Protein AF-A0A7Y0ZSM5-F1 (afdb_monomer_lite)

Sequence (310 aa):
MTSVTLTSGSSQQPVYPLLPTALATDDMAPVEDPPTEQEVDSNDNRQALKTALAHRRNLQTLARQLKQAAQSLAPQASAEAVLRALQETLMDVDPDSALQHQSPQKISLERFITHHGTYIPATREDLFDMADALINHSLSHPLGNLGGGLSWALPLSVEHQRVVRDVVADNTEKLPGLPLFDPRRGALGYLLEGNPLSGTELQDPAKALEKLLDTPKAQELGQAIQAKVGGIATDTSANDYVLSAIHLGLDPESIEQPGRNTVAGFNLAADSHWGMSPASVISALAKHLSDSGKTSLASADLGARLLQCH

Structure (mmCIF, N/CA/C/O backbone):
data_AF-A0A7Y0ZSM5-F1
#
_entry.id   AF-A0A7Y0ZSM5-F1
#
loop_
_atom_site.group_PDB
_atom_site.id
_atom_site.type_symbol
_atom_site.label_atom_id
_atom_site.label_alt_id
_atom_site.label_comp_id
_atom_site.label_asym_id
_atom_site.label_entity_id
_atom_site.label_seq_id
_atom_site.pdbx_PDB_ins_code
_atom_site.Cartn_x
_atom_site.Cartn_y
_atom_site.Cartn_z
_atom_site.occupancy
_atom_site.B_iso_or_equiv
_atom_site.auth_seq_id
_atom_site.auth_comp_id
_atom_site.auth_asym_id
_atom_site.auth_atom_id
_atom_site.pdbx_PDB_model_num
ATOM 1 N N . MET A 1 1 ? -63.104 -39.561 -49.509 1.00 39.59 1 MET A N 1
ATOM 2 C CA . MET A 1 1 ? -61.637 -39.529 -49.672 1.00 39.59 1 MET A CA 1
ATOM 3 C C . MET A 1 1 ? -61.141 -38.252 -49.003 1.00 39.59 1 MET A C 1
ATOM 5 O O . MET A 1 1 ? -61.185 -37.203 -49.618 1.00 39.59 1 MET A O 1
ATOM 9 N N . THR A 1 2 ? -61.182 -38.208 -47.672 1.00 37.88 2 THR A N 1
ATOM 10 C CA . THR A 1 2 ? -60.032 -38.393 -46.758 1.00 37.88 2 THR A CA 1
ATOM 11 C C . THR A 1 2 ? -58.957 -37.318 -46.941 1.00 37.88 2 THR A C 1
ATOM 13 O O . THR A 1 2 ? -57.946 -37.546 -47.592 1.00 37.88 2 THR A O 1
ATOM 16 N N . SER A 1 3 ? -59.188 -36.160 -46.320 1.00 32.03 3 SER A N 1
ATOM 17 C CA . SER A 1 3 ? -58.140 -35.203 -45.961 1.00 32.03 3 SER A CA 1
ATOM 18 C C . SER A 1 3 ? -57.982 -35.278 -44.448 1.00 32.03 3 SER A C 1
ATOM 20 O O . SER A 1 3 ? -58.894 -34.894 -43.719 1.00 32.03 3 SER A O 1
ATOM 22 N N . VAL A 1 4 ? -56.865 -35.838 -43.985 1.00 34.22 4 VAL A N 1
ATOM 23 C CA . VAL A 1 4 ? -56.478 -35.834 -42.572 1.00 34.22 4 VAL A CA 1
ATOM 24 C C . VAL A 1 4 ? -55.155 -35.096 -42.465 1.00 34.22 4 VAL A C 1
ATOM 26 O O . VAL A 1 4 ? -54.131 -35.505 -43.006 1.00 34.22 4 VAL A O 1
ATOM 29 N N . THR A 1 5 ? -55.265 -33.959 -41.799 1.00 32.72 5 THR A N 1
ATOM 30 C CA . THR A 1 5 ? -54.241 -33.003 -41.412 1.00 32.72 5 THR A CA 1
ATOM 31 C C . THR A 1 5 ? -53.249 -33.662 -40.456 1.00 32.72 5 THR A C 1
ATOM 33 O O . THR A 1 5 ? -53.651 -34.260 -39.458 1.00 32.72 5 THR A O 1
ATOM 36 N N . LEU A 1 6 ? -51.954 -33.554 -40.762 1.00 32.72 6 LEU A N 1
ATOM 37 C CA . LEU A 1 6 ? -50.884 -34.007 -39.880 1.00 32.72 6 LEU A CA 1
ATOM 38 C C . LEU A 1 6 ? -50.752 -33.065 -38.680 1.00 32.72 6 LEU A C 1
ATOM 40 O O . LEU A 1 6 ? -50.728 -31.843 -38.799 1.00 32.72 6 LEU A O 1
ATOM 44 N N . THR A 1 7 ? -50.708 -33.711 -37.528 1.00 32.25 7 THR A N 1
ATOM 45 C CA . THR A 1 7 ? -50.660 -33.208 -36.163 1.00 32.25 7 THR A CA 1
ATOM 46 C C . THR A 1 7 ? -49.365 -32.469 -35.837 1.00 32.25 7 THR A C 1
ATOM 48 O O . THR A 1 7 ? -48.273 -33.007 -36.017 1.00 32.25 7 THR A O 1
ATOM 51 N N . SER A 1 8 ? -49.515 -31.272 -35.271 1.00 28.31 8 SER A N 1
ATOM 52 C CA . SER A 1 8 ? -48.478 -30.510 -34.576 1.00 28.31 8 SER A CA 1
ATOM 53 C C . SER A 1 8 ? -48.035 -31.220 -33.292 1.00 28.31 8 SER A C 1
ATOM 55 O O . SER A 1 8 ? -48.868 -31.578 -32.460 1.00 28.31 8 SER A O 1
ATOM 57 N N . GLY A 1 9 ? -46.722 -31.392 -33.128 1.00 30.08 9 GLY A N 1
ATOM 58 C CA . GLY A 1 9 ? -46.065 -31.852 -31.905 1.00 30.08 9 GLY A CA 1
ATOM 59 C C . GLY A 1 9 ? -45.274 -30.716 -31.257 1.00 30.08 9 GLY A C 1
ATOM 60 O O . GLY A 1 9 ? -44.550 -29.990 -31.932 1.00 30.08 9 GLY A O 1
ATOM 61 N N . SER A 1 10 ? -45.479 -30.559 -29.955 1.00 27.58 10 SER A N 1
ATOM 62 C CA . SER A 1 10 ? -45.104 -29.437 -29.099 1.00 27.58 10 SER A CA 1
ATOM 63 C C . SER A 1 10 ? -43.605 -29.153 -28.968 1.00 27.58 10 SER A C 1
ATOM 65 O O . SER A 1 10 ? -42.780 -30.053 -28.845 1.00 27.58 10 SER A O 1
ATOM 67 N N . SER A 1 11 ? -43.272 -27.873 -28.813 1.00 30.89 11 SER A N 1
ATOM 68 C CA . SER A 1 11 ? -42.141 -27.430 -27.993 1.00 30.89 11 SER A CA 1
ATOM 69 C C . SER A 1 11 ? -42.611 -26.236 -27.169 1.00 30.89 11 SER A C 1
ATOM 71 O O . SER A 1 11 ? -42.839 -25.147 -27.689 1.00 30.89 11 SER A O 1
ATOM 73 N N . GLN A 1 12 ? -42.859 -26.501 -25.886 1.00 31.41 12 GLN A N 1
ATOM 74 C CA . GLN A 1 12 ? -43.236 -25.522 -24.873 1.00 31.41 12 GLN A CA 1
ATOM 75 C C . GLN A 1 12 ? -42.111 -24.502 -24.685 1.00 31.41 12 GLN A C 1
ATOM 77 O O . GLN A 1 12 ? -41.011 -24.852 -24.264 1.00 31.41 12 GLN A O 1
ATOM 82 N N . GLN A 1 13 ? -42.415 -23.236 -24.964 1.00 33.22 13 GLN A N 1
ATOM 83 C CA . GLN A 1 13 ? -41.673 -22.098 -24.433 1.00 33.22 13 GLN A CA 1
ATOM 84 C C . GLN A 1 13 ? -42.185 -21.791 -23.015 1.00 33.22 13 GLN A C 1
ATOM 86 O O . GLN A 1 13 ? -43.396 -21.877 -22.784 1.00 33.22 13 GLN A O 1
ATOM 91 N N . PRO A 1 14 ? -41.311 -21.443 -22.054 1.00 32.28 14 PRO A N 1
ATOM 92 C CA . PRO A 1 14 ? -41.753 -21.031 -20.731 1.00 32.28 14 PRO A CA 1
ATOM 93 C C . PRO A 1 14 ? -42.477 -19.680 -20.805 1.00 32.28 14 PRO A C 1
ATOM 95 O O . PRO A 1 14 ? -41.957 -18.687 -21.310 1.00 32.28 14 PRO A O 1
ATOM 98 N N . VAL A 1 15 ? -43.708 -19.688 -20.298 1.00 31.33 15 VAL A N 1
ATOM 99 C CA . VAL A 1 15 ? -44.599 -18.539 -20.144 1.00 31.33 15 VAL A CA 1
ATOM 100 C C . VAL A 1 15 ? -44.108 -17.705 -18.963 1.00 31.33 15 VAL A C 1
ATOM 102 O O . VAL A 1 15 ? -44.173 -18.159 -17.822 1.00 31.33 15 VAL A O 1
ATOM 105 N N . TYR A 1 16 ? -43.645 -16.485 -19.224 1.00 31.98 16 TYR A N 1
ATOM 106 C CA . TYR A 1 16 ? -43.496 -15.475 -18.179 1.00 31.98 16 TYR A CA 1
ATOM 107 C C . TYR A 1 16 ? -44.846 -14.766 -17.988 1.00 31.98 16 TYR A C 1
ATOM 109 O O . TYR A 1 16 ? -45.423 -14.300 -18.976 1.00 31.98 16 TYR A O 1
ATOM 117 N N . PRO A 1 17 ? -45.394 -14.703 -16.762 1.00 32.97 17 PRO A N 1
ATOM 118 C CA . PRO A 1 17 ? -46.659 -14.030 -16.517 1.00 32.97 17 PRO A CA 1
ATOM 119 C C . PRO A 1 17 ? -46.524 -12.518 -16.729 1.00 32.97 17 PRO A C 1
ATOM 121 O O . PRO A 1 17 ? -45.616 -11.869 -16.212 1.00 32.97 17 PRO A O 1
ATOM 124 N N . LEU A 1 18 ? -47.469 -11.978 -17.498 1.00 29.28 18 LEU A N 1
ATOM 125 C CA . LEU A 1 18 ? -47.703 -10.552 -17.691 1.00 29.28 18 LEU A CA 1
ATOM 126 C C . LEU A 1 18 ? -48.103 -9.922 -16.351 1.00 29.28 18 LEU A C 1
ATOM 128 O O . LEU A 1 18 ? -49.104 -10.325 -15.756 1.00 29.28 18 LEU A O 1
ATOM 132 N N . LEU A 1 19 ? -47.343 -8.929 -15.888 1.00 30.05 19 LEU A N 1
ATOM 133 C CA . LEU A 1 19 ? -47.762 -8.080 -14.775 1.00 30.05 19 LEU A CA 1
ATOM 134 C C . LEU A 1 19 ? -48.780 -7.031 -15.273 1.00 30.05 19 LEU A C 1
ATOM 136 O O . LEU A 1 19 ? -48.582 -6.454 -16.346 1.00 30.05 19 LEU A O 1
ATOM 140 N N . PRO A 1 20 ? -49.877 -6.798 -14.530 1.00 29.55 20 PRO A N 1
ATOM 141 C CA . PRO A 1 20 ? -50.958 -5.903 -14.928 1.00 29.55 20 PRO A CA 1
ATOM 142 C C . PRO A 1 20 ? -50.599 -4.417 -14.789 1.00 29.55 20 PRO A C 1
ATOM 144 O O . PRO A 1 20 ? -49.861 -3.998 -13.900 1.00 29.55 20 PRO A O 1
ATOM 147 N N . THR A 1 21 ? -51.185 -3.615 -15.678 1.00 29.80 21 THR A N 1
ATOM 148 C CA . THR A 1 21 ? -51.129 -2.152 -15.693 1.00 29.80 21 THR A CA 1
ATOM 149 C C . THR A 1 21 ? -51.846 -1.536 -14.483 1.00 29.80 21 THR A C 1
ATOM 151 O O . THR A 1 21 ? -53.013 -1.827 -14.242 1.00 29.80 21 THR A O 1
ATOM 154 N N . ALA A 1 22 ? -51.104 -0.675 -13.779 1.00 32.50 22 ALA A N 1
ATOM 155 C CA . ALA A 1 22 ? -51.460 0.450 -12.903 1.00 32.50 22 ALA A CA 1
ATOM 156 C C . ALA A 1 22 ? -52.833 0.492 -12.198 1.00 32.50 22 ALA A C 1
ATOM 158 O O . ALA A 1 22 ? -53.877 0.667 -12.823 1.00 32.50 22 ALA A O 1
ATOM 159 N N . LEU A 1 23 ? -52.780 0.595 -10.866 1.00 26.17 23 LEU A N 1
ATOM 160 C CA . LEU A 1 23 ? -53.697 1.426 -10.088 1.00 26.17 23 LEU A CA 1
ATOM 161 C C . LEU A 1 23 ? -52.862 2.400 -9.258 1.00 26.17 23 LEU A C 1
ATOM 163 O O . LEU A 1 23 ? -52.040 1.996 -8.441 1.00 26.17 23 LEU A O 1
ATOM 167 N N . ALA A 1 24 ? -53.063 3.685 -9.533 1.00 34.22 24 ALA A N 1
ATOM 168 C CA . ALA A 1 24 ? -52.593 4.778 -8.709 1.00 34.22 24 ALA A CA 1
ATOM 169 C C . ALA A 1 24 ? -53.346 4.766 -7.375 1.00 34.22 24 ALA A C 1
ATOM 171 O O . ALA A 1 24 ? -54.576 4.807 -7.370 1.00 34.22 24 ALA A O 1
ATOM 172 N N . THR A 1 25 ? -52.610 4.780 -6.271 1.00 30.77 25 THR A N 1
ATOM 173 C CA . THR A 1 25 ? -53.057 5.384 -5.017 1.00 30.77 25 THR A CA 1
ATOM 174 C C . THR A 1 25 ? -51.869 6.079 -4.380 1.00 30.77 25 THR A C 1
ATOM 176 O O . THR A 1 25 ? -50.798 5.497 -4.225 1.00 30.77 25 THR A O 1
ATOM 179 N N . ASP A 1 26 ? -52.123 7.347 -4.111 1.00 36.53 26 ASP A N 1
ATOM 180 C CA . ASP A 1 26 ? -51.321 8.342 -3.424 1.00 36.53 26 ASP A CA 1
ATOM 181 C C . ASP A 1 26 ? -50.968 7.896 -1.992 1.00 36.53 26 ASP A C 1
ATOM 183 O O . ASP A 1 26 ? -51.682 7.079 -1.407 1.00 36.53 26 ASP A O 1
ATOM 187 N N . ASP A 1 27 ? -49.930 8.525 -1.440 1.00 36.09 27 ASP A N 1
ATOM 188 C CA . ASP A 1 27 ? -49.525 8.530 -0.023 1.00 36.09 27 ASP A CA 1
ATOM 189 C C . ASP A 1 27 ? -48.508 7.460 0.445 1.00 36.09 27 ASP A C 1
ATOM 191 O O . ASP A 1 27 ? -48.820 6.498 1.145 1.00 36.09 27 ASP A O 1
ATOM 195 N N . MET A 1 28 ? -47.231 7.680 0.108 1.00 30.58 28 MET A N 1
ATOM 196 C CA . MET A 1 28 ? -46.082 7.251 0.917 1.00 30.58 28 MET A CA 1
ATOM 197 C C . MET A 1 28 ? -44.987 8.319 0.806 1.00 30.58 28 MET A C 1
ATOM 199 O O . MET A 1 28 ? -44.483 8.600 -0.281 1.00 30.58 28 MET A O 1
ATOM 203 N N . ALA A 1 29 ? -44.660 8.937 1.942 1.00 34.12 29 ALA A N 1
ATOM 204 C CA . ALA A 1 29 ? -43.595 9.924 2.087 1.00 34.12 29 ALA A CA 1
ATOM 205 C C . ALA A 1 29 ? -42.251 9.402 1.533 1.00 34.12 29 ALA A C 1
ATOM 207 O O . ALA A 1 29 ? -42.008 8.192 1.595 1.00 34.12 29 ALA A O 1
ATOM 208 N N . PRO A 1 30 ? -41.362 10.277 1.020 1.00 30.45 30 PRO A N 1
ATOM 209 C CA . PRO A 1 30 ? -40.060 9.846 0.537 1.00 30.45 30 PRO A CA 1
ATOM 210 C C . PRO A 1 30 ? -39.283 9.233 1.700 1.00 30.45 30 PRO A C 1
ATOM 212 O O . PRO A 1 30 ? -39.062 9.883 2.721 1.00 30.45 30 PRO A O 1
ATOM 215 N N . VAL A 1 31 ? -38.887 7.973 1.549 1.00 34.91 31 VAL A N 1
ATOM 216 C CA . VAL A 1 31 ? -37.803 7.404 2.345 1.00 34.91 31 VAL A CA 1
ATOM 217 C C . VAL A 1 31 ? -36.554 8.153 1.894 1.00 34.91 31 VAL A C 1
ATOM 219 O O . VAL A 1 31 ? -36.123 7.983 0.757 1.00 34.91 31 VAL A O 1
ATOM 222 N N . GLU A 1 32 ? -36.049 9.057 2.732 1.00 31.89 32 GLU A N 1
ATOM 223 C CA . GLU A 1 32 ? -34.748 9.681 2.503 1.00 31.89 32 GLU A CA 1
ATOM 224 C C . GLU A 1 32 ? -33.694 8.572 2.497 1.00 31.89 32 GLU A C 1
ATOM 226 O O . GLU A 1 32 ? -33.560 7.819 3.468 1.00 31.89 32 GLU A O 1
ATOM 231 N N . ASP A 1 33 ? -32.982 8.449 1.377 1.00 31.97 33 ASP A N 1
ATOM 232 C CA . ASP A 1 33 ? -31.764 7.656 1.311 1.00 31.97 33 ASP A CA 1
ATOM 233 C C . ASP A 1 33 ? -30.812 8.114 2.432 1.00 31.97 33 ASP A C 1
ATOM 235 O O . ASP A 1 33 ? -30.736 9.315 2.724 1.00 31.97 33 ASP A O 1
ATOM 239 N N . PRO A 1 34 ? -30.082 7.190 3.086 1.00 33.75 34 PRO A N 1
ATOM 240 C CA . PRO A 1 34 ? -29.055 7.578 4.043 1.00 33.75 34 PRO A CA 1
ATOM 241 C C . PRO A 1 34 ? -28.076 8.538 3.354 1.00 33.75 34 PRO A C 1
ATOM 243 O O . PRO A 1 34 ? -27.830 8.382 2.154 1.00 33.75 34 PRO A O 1
ATOM 246 N N . PRO A 1 35 ? -27.528 9.533 4.077 1.00 32.47 35 PRO A N 1
ATOM 247 C CA . PRO A 1 35 ? -26.698 10.558 3.472 1.00 32.47 35 PRO A CA 1
ATOM 248 C C . PRO A 1 35 ? -25.533 9.876 2.766 1.00 32.47 35 PRO A C 1
ATOM 250 O O . PRO A 1 35 ? -24.658 9.285 3.397 1.00 32.47 35 PRO A O 1
ATOM 253 N N . THR A 1 36 ? -25.562 9.935 1.438 1.00 34.75 36 THR A N 1
ATOM 254 C CA . THR A 1 36 ? -24.415 9.630 0.603 1.00 34.75 36 THR A CA 1
ATOM 255 C C . THR A 1 36 ? -23.314 10.549 1.105 1.00 34.75 36 THR A C 1
ATOM 257 O O . THR A 1 36 ? -23.494 11.772 1.107 1.00 34.75 36 THR A O 1
ATOM 260 N N . GLU A 1 37 ? -22.220 9.976 1.611 1.00 40.59 37 GLU A N 1
ATOM 261 C CA . GLU A 1 37 ? -20.984 10.729 1.787 1.00 40.59 37 GLU A CA 1
ATOM 262 C C . GLU A 1 37 ? -20.775 11.466 0.471 1.00 40.59 37 GLU A C 1
ATOM 264 O O . GLU A 1 37 ? -20.697 10.841 -0.586 1.00 40.59 37 GLU A O 1
ATOM 269 N N . GLN A 1 38 ? -20.856 12.796 0.518 1.00 33.34 38 GLN A N 1
ATOM 270 C CA . GLN A 1 38 ? -20.672 13.615 -0.664 1.00 33.34 38 GLN A CA 1
ATOM 271 C C . GLN A 1 38 ? -19.325 13.209 -1.245 1.00 33.34 38 GLN A C 1
ATOM 273 O O . GLN A 1 38 ? -18.305 13.416 -0.586 1.00 33.34 38 GLN A O 1
ATOM 278 N N . GLU A 1 39 ? -19.352 12.605 -2.437 1.00 39.47 39 GLU A N 1
ATOM 279 C CA . GLU A 1 39 ? -18.189 12.434 -3.294 1.00 39.47 39 GLU A CA 1
ATOM 280 C C . GLU A 1 39 ? -17.534 13.809 -3.367 1.00 39.47 39 GLU A C 1
ATOM 282 O O . GLU A 1 39 ? -18.014 14.735 -4.028 1.00 39.47 39 GLU A O 1
ATOM 287 N N . VAL A 1 40 ? -16.483 13.992 -2.573 1.00 36.75 40 VAL A N 1
ATOM 288 C CA . VAL A 1 40 ? -15.609 15.132 -2.739 1.00 36.75 40 VAL A CA 1
ATOM 289 C C . VAL A 1 40 ? -14.991 14.867 -4.096 1.00 36.75 40 VAL A C 1
ATOM 291 O O . VAL A 1 40 ? -14.206 13.935 -4.221 1.00 36.75 40 VAL A O 1
ATOM 294 N N . ASP A 1 41 ? -15.417 15.641 -5.093 1.00 39.12 41 ASP A N 1
ATOM 295 C CA . ASP A 1 41 ? -14.941 15.664 -6.478 1.00 39.12 41 ASP A CA 1
ATOM 296 C C . ASP A 1 41 ? -13.449 16.031 -6.511 1.00 39.12 41 ASP A C 1
ATOM 298 O O . ASP A 1 41 ? -13.005 17.121 -6.875 1.00 39.12 41 ASP A O 1
ATOM 302 N N . SER A 1 42 ? -12.658 15.115 -5.985 1.00 46.25 42 SER A N 1
ATOM 303 C CA . SER A 1 42 ? -11.240 15.199 -5.780 1.00 46.25 42 SER A CA 1
ATOM 304 C C . SER A 1 42 ? -10.670 14.114 -6.668 1.00 46.25 42 SER A C 1
ATOM 306 O O . SER A 1 42 ? -10.263 13.055 -6.202 1.00 46.25 42 SER A O 1
ATOM 308 N N . ASN A 1 43 ? -10.531 14.435 -7.956 1.00 62.34 43 ASN A N 1
ATOM 309 C CA . ASN A 1 43 ? -9.658 13.713 -8.893 1.00 62.34 43 ASN A CA 1
ATOM 310 C C . ASN A 1 43 ? -8.178 13.633 -8.416 1.00 62.34 43 ASN A C 1
ATOM 312 O O . ASN A 1 43 ? -7.297 13.264 -9.195 1.00 62.34 43 ASN A O 1
ATOM 316 N N . ASP A 1 44 ? -7.876 14.027 -7.171 1.00 85.81 44 ASP A N 1
ATOM 317 C CA . ASP A 1 44 ? -6.612 13.825 -6.476 1.00 85.81 44 ASP A CA 1
ATOM 318 C C . ASP A 1 44 ? -6.687 12.564 -5.595 1.00 85.81 44 ASP A C 1
ATOM 320 O O . ASP A 1 44 ? -7.032 12.605 -4.409 1.00 85.81 44 ASP A O 1
ATOM 324 N N . ASN A 1 45 ? -6.303 11.424 -6.174 1.00 90.81 45 ASN A N 1
ATOM 325 C CA . ASN A 1 45 ? -6.234 10.131 -5.488 1.00 90.81 45 ASN A CA 1
ATOM 326 C C . ASN A 1 45 ? -5.261 10.145 -4.295 1.00 90.81 45 ASN A C 1
ATOM 328 O O . ASN A 1 45 ? -5.318 9.260 -3.437 1.00 90.81 45 ASN A O 1
ATOM 332 N N . ARG A 1 46 ? -4.367 11.139 -4.199 1.00 92.81 46 ARG A N 1
ATOM 333 C CA . ARG A 1 46 ? -3.492 11.311 -3.032 1.00 92.81 46 ARG A CA 1
ATOM 334 C C . ARG A 1 46 ? -4.280 11.778 -1.821 1.00 92.81 46 ARG A C 1
ATOM 336 O O . ARG A 1 46 ? -4.062 11.272 -0.723 1.00 92.81 46 ARG A O 1
ATOM 343 N N . GLN A 1 47 ? -5.203 12.721 -2.015 1.00 91.81 47 GLN A N 1
ATOM 344 C CA . GLN A 1 47 ? -6.061 13.195 -0.935 1.00 91.81 47 GLN A CA 1
ATOM 345 C C . GLN A 1 47 ? -7.006 12.083 -0.479 1.00 91.81 47 GLN A C 1
ATOM 347 O O . GLN A 1 47 ? -7.129 11.852 0.723 1.00 91.81 47 GLN A O 1
ATOM 352 N N . ALA A 1 48 ? -7.582 11.333 -1.422 1.00 92.06 48 ALA A N 1
ATOM 353 C CA . ALA A 1 48 ? -8.390 10.159 -1.104 1.00 92.06 48 ALA A CA 1
ATOM 354 C C . ALA A 1 48 ? -7.600 9.122 -0.283 1.00 92.06 48 ALA A C 1
ATOM 356 O O . ALA A 1 48 ? -8.072 8.658 0.757 1.00 92.06 48 ALA A O 1
ATOM 357 N N . LEU A 1 49 ? -6.356 8.817 -0.680 1.00 94.44 49 LEU A N 1
ATOM 358 C CA . LEU A 1 49 ? -5.482 7.911 0.070 1.00 94.44 49 LEU A CA 1
ATOM 359 C C . LEU A 1 49 ? -5.193 8.426 1.488 1.00 94.44 49 LEU A C 1
ATOM 361 O O . LEU A 1 49 ? -5.285 7.656 2.445 1.00 94.44 49 LEU A O 1
ATOM 365 N N . LYS A 1 50 ? -4.881 9.719 1.648 1.00 93.94 50 LYS A N 1
ATOM 366 C CA . LYS A 1 50 ? -4.668 10.338 2.968 1.00 93.94 50 LYS A CA 1
ATOM 367 C C . LYS A 1 50 ? -5.888 10.198 3.860 1.00 93.94 50 LYS A C 1
ATOM 369 O O . LYS A 1 50 ? -5.765 9.726 4.987 1.00 93.94 50 LYS A O 1
ATOM 374 N N . THR A 1 51 ? -7.061 10.536 3.339 1.00 92.81 51 THR A N 1
ATOM 375 C CA . THR A 1 51 ? -8.314 10.442 4.086 1.00 92.81 51 THR A CA 1
ATOM 376 C C . THR A 1 51 ? -8.646 8.994 4.456 1.00 92.81 51 THR A C 1
ATOM 378 O O . THR A 1 51 ? -9.035 8.739 5.597 1.00 92.81 51 THR A O 1
ATOM 381 N N . ALA A 1 52 ? -8.398 8.020 3.577 1.00 93.38 52 ALA A N 1
ATOM 382 C CA . ALA A 1 52 ? -8.590 6.603 3.889 1.00 93.38 52 ALA A CA 1
ATOM 383 C C . ALA A 1 52 ? -7.606 6.087 4.962 1.00 93.38 52 ALA A C 1
ATOM 385 O O . ALA A 1 52 ? -7.991 5.347 5.873 1.00 93.38 52 ALA A O 1
ATOM 386 N N . LEU A 1 53 ? -6.334 6.503 4.908 1.00 94.75 53 LEU A N 1
ATOM 387 C CA . LEU A 1 53 ? -5.334 6.177 5.934 1.00 94.75 53 LEU A CA 1
ATOM 388 C C . LEU A 1 53 ? -5.683 6.812 7.286 1.00 94.75 53 LEU A C 1
ATOM 390 O O . LEU A 1 53 ? -5.572 6.149 8.321 1.00 94.75 53 LEU A O 1
ATOM 394 N N . ALA A 1 54 ? -6.135 8.065 7.275 1.00 93.88 54 ALA A N 1
ATOM 395 C CA . ALA A 1 54 ? -6.608 8.783 8.452 1.00 93.88 54 ALA A CA 1
ATOM 396 C C . ALA A 1 54 ? -7.822 8.089 9.076 1.00 93.88 54 ALA A C 1
ATOM 398 O O . ALA A 1 54 ? -7.841 7.834 10.281 1.00 93.88 54 ALA A O 1
ATOM 399 N N . HIS A 1 55 ? -8.801 7.696 8.255 1.00 92.81 55 HIS A N 1
ATOM 400 C CA . HIS A 1 55 ? -9.957 6.927 8.704 1.00 92.81 55 HIS A CA 1
ATOM 401 C C . HIS A 1 55 ? -9.518 5.634 9.402 1.00 92.81 55 HIS A C 1
ATOM 403 O O . HIS A 1 55 ? -9.882 5.399 10.554 1.00 92.81 55 HIS A O 1
ATOM 409 N N . ARG A 1 56 ? -8.627 4.850 8.782 1.00 94.19 56 ARG A N 1
ATOM 410 C CA . ARG A 1 56 ? -8.085 3.621 9.383 1.00 94.19 56 ARG A CA 1
ATOM 411 C C . ARG A 1 56 ? -7.417 3.861 10.743 1.00 94.19 56 ARG A C 1
ATOM 413 O O . ARG A 1 56 ? -7.636 3.090 11.679 1.00 94.19 56 ARG A O 1
ATOM 420 N N . ARG A 1 57 ? -6.613 4.921 10.879 1.00 94.62 57 ARG A N 1
ATOM 421 C CA . ARG A 1 57 ? -5.953 5.294 12.148 1.00 94.62 57 ARG A CA 1
ATOM 422 C C . ARG A 1 57 ? -6.957 5.746 13.208 1.00 94.62 57 ARG A C 1
ATOM 424 O O . ARG A 1 57 ? -6.794 5.406 14.385 1.00 94.62 57 ARG A O 1
ATOM 431 N N . ASN A 1 58 ? -8.010 6.450 12.800 1.00 94.25 58 ASN A N 1
ATOM 432 C CA . ASN A 1 58 ? -9.108 6.823 13.683 1.00 94.25 58 ASN A CA 1
ATOM 433 C C . ASN A 1 58 ? -9.824 5.580 14.221 1.00 94.25 58 ASN A C 1
ATOM 435 O O . ASN A 1 58 ? -10.003 5.484 15.431 1.00 94.25 58 ASN A O 1
ATOM 439 N N . LEU A 1 59 ? -10.129 4.582 13.380 1.00 94.31 59 LEU A N 1
ATOM 440 C CA . LEU A 1 59 ? -10.740 3.323 13.833 1.00 94.31 59 LEU A CA 1
ATOM 441 C C . LEU A 1 59 ? -9.859 2.571 14.842 1.00 94.31 59 LEU A C 1
ATOM 443 O O . LEU A 1 59 ? -10.351 2.078 15.855 1.00 94.31 59 LEU A O 1
ATOM 447 N N . GLN A 1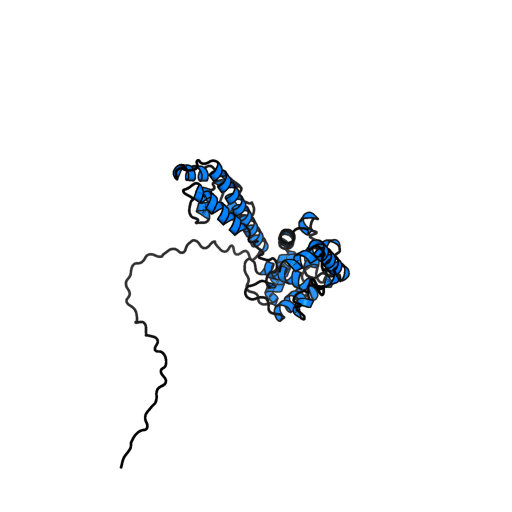 60 ? -8.545 2.523 14.610 1.00 95.31 60 GLN A N 1
ATOM 448 C CA . GLN A 1 60 ? -7.595 1.909 15.548 1.00 95.31 60 GLN A CA 1
ATOM 449 C C . GLN A 1 60 ? -7.538 2.651 16.884 1.00 95.31 60 GLN A C 1
ATOM 451 O O . GLN A 1 60 ? -7.416 2.037 17.947 1.00 95.31 60 GLN A O 1
ATOM 456 N N . THR A 1 61 ? -7.611 3.979 16.837 1.00 95.38 61 THR A N 1
ATOM 457 C CA . THR A 1 61 ? -7.637 4.819 18.034 1.00 95.38 61 THR A CA 1
ATOM 458 C C . THR A 1 61 ? -8.944 4.632 18.794 1.00 95.38 61 THR A C 1
ATOM 460 O O . THR A 1 61 ? -8.894 4.386 19.999 1.00 95.38 61 THR A O 1
ATOM 463 N N . LEU A 1 62 ? -10.085 4.642 18.100 1.00 95.88 62 LEU A N 1
ATOM 464 C CA . LEU A 1 62 ? -11.399 4.351 18.666 1.00 95.88 62 LEU A CA 1
ATOM 465 C C . LEU A 1 62 ? -11.403 2.986 19.357 1.00 95.88 62 LEU A C 1
ATOM 467 O O . LEU A 1 62 ? -11.732 2.905 20.534 1.00 95.88 62 LEU A O 1
ATOM 471 N N . ALA A 1 63 ? -10.956 1.927 18.678 1.00 96.56 63 ALA A N 1
ATOM 472 C CA . ALA A 1 63 ? -10.912 0.585 19.250 1.00 96.56 63 ALA A CA 1
ATOM 473 C C . ALA A 1 63 ? -10.072 0.516 20.535 1.00 96.56 63 ALA A C 1
ATOM 475 O O . ALA A 1 63 ? -10.472 -0.102 21.522 1.00 96.56 63 ALA A O 1
ATOM 476 N N . ARG A 1 64 ? -8.911 1.182 20.557 1.00 96.81 64 ARG A N 1
ATOM 477 C CA . ARG A 1 64 ? -8.062 1.249 21.754 1.00 96.81 64 ARG A CA 1
ATOM 478 C C . ARG A 1 64 ? -8.776 1.956 22.908 1.00 96.81 64 ARG A C 1
ATOM 480 O O . ARG A 1 64 ? -8.745 1.453 24.030 1.00 96.81 64 ARG A O 1
ATOM 487 N N . GLN A 1 65 ? -9.420 3.087 22.628 1.00 97.25 65 GLN A N 1
ATOM 488 C CA . GLN A 1 65 ? -10.148 3.859 23.636 1.00 97.25 65 GLN A CA 1
ATOM 489 C C . GLN A 1 65 ? -11.389 3.116 24.144 1.00 97.25 65 GLN A C 1
ATOM 491 O O . GLN A 1 65 ? -11.644 3.121 25.344 1.00 97.25 65 GLN A O 1
ATOM 496 N N . LEU A 1 66 ? -12.104 2.392 23.277 1.00 97.12 66 LEU A N 1
ATOM 497 C CA . LEU A 1 66 ? -13.222 1.528 23.665 1.00 97.12 66 LEU A CA 1
ATOM 498 C C . LEU A 1 66 ? -12.775 0.417 24.618 1.00 97.12 66 LEU A C 1
ATOM 500 O O . LEU A 1 66 ? -13.396 0.230 25.661 1.00 97.12 66 LEU A O 1
ATOM 504 N N . LYS A 1 67 ? -11.655 -0.264 24.329 1.00 96.94 67 LYS A N 1
ATOM 505 C CA . LYS A 1 67 ? -11.088 -1.269 25.248 1.00 96.94 67 LYS A CA 1
ATOM 506 C C . LYS A 1 67 ? -10.722 -0.662 26.597 1.00 96.94 67 LYS A C 1
ATOM 508 O O . LYS A 1 67 ? -10.985 -1.272 27.630 1.00 96.94 67 LYS A O 1
ATOM 513 N N . GLN A 1 68 ? -10.133 0.531 26.601 1.00 96.19 68 GLN A N 1
ATOM 514 C CA . GLN A 1 68 ? -9.769 1.224 27.834 1.00 96.19 68 GLN A CA 1
ATOM 515 C C . GLN A 1 68 ? -11.008 1.642 28.646 1.00 96.19 68 GLN A C 1
ATOM 517 O O . GLN A 1 68 ? -11.041 1.427 29.858 1.00 96.19 68 GLN A O 1
ATOM 522 N N . ALA A 1 69 ? -12.041 2.175 27.990 1.00 95.38 69 ALA A N 1
ATOM 523 C CA . ALA A 1 69 ? -13.317 2.508 28.621 1.00 95.38 69 ALA A CA 1
ATOM 524 C C . ALA A 1 69 ? -14.021 1.254 29.172 1.00 95.38 69 ALA A C 1
ATOM 526 O O . ALA A 1 69 ? -14.502 1.251 30.300 1.00 95.38 69 ALA A O 1
ATOM 527 N N . ALA A 1 70 ? -14.009 0.142 28.436 1.00 96.00 70 ALA A N 1
ATOM 528 C CA . ALA A 1 70 ? -14.568 -1.126 28.902 1.00 96.00 70 ALA A CA 1
ATOM 529 C C . ALA A 1 70 ? -13.840 -1.667 30.146 1.00 96.00 70 ALA A C 1
ATOM 531 O O . ALA A 1 70 ? -14.462 -2.231 31.048 1.00 96.00 70 ALA A O 1
ATOM 532 N N . GLN A 1 71 ? -12.518 -1.487 30.218 1.00 95.75 71 GLN A N 1
ATOM 533 C CA . GLN A 1 71 ? -11.700 -1.918 31.354 1.00 95.75 71 GLN A CA 1
ATOM 534 C C . GLN A 1 71 ? -11.950 -1.102 32.628 1.00 95.75 71 GLN A C 1
ATOM 536 O O . GLN A 1 71 ? -11.794 -1.650 33.720 1.00 95.75 71 GLN A O 1
ATOM 541 N N . SER A 1 72 ? -12.337 0.173 32.513 1.00 93.94 72 SER A N 1
ATOM 542 C CA . SER A 1 72 ? -12.639 1.025 33.671 1.00 93.94 72 SER A CA 1
ATOM 543 C C . SER A 1 72 ? -14.043 0.796 34.245 1.00 93.94 72 SER A C 1
ATOM 545 O O . SER A 1 72 ? -14.307 1.160 35.392 1.00 93.94 72 SER A O 1
ATOM 547 N N . LEU A 1 73 ? -14.935 0.159 33.481 1.00 95.81 73 LEU A N 1
ATOM 548 C CA . LEU A 1 73 ? -16.307 -0.142 33.885 1.00 95.81 73 LEU A CA 1
ATOM 549 C C . LEU A 1 73 ? -16.408 -1.427 34.718 1.00 95.81 73 LEU A C 1
ATOM 551 O O . LEU A 1 73 ? -15.664 -2.390 34.526 1.00 95.81 73 LEU A O 1
ATOM 555 N N . ALA A 1 74 ? -17.390 -1.491 35.619 1.00 93.88 74 ALA A N 1
ATOM 556 C CA . ALA A 1 74 ? -17.721 -2.726 36.331 1.00 93.88 74 ALA A CA 1
ATOM 557 C C . ALA A 1 74 ? -18.225 -3.818 35.355 1.00 93.88 74 ALA A C 1
ATOM 559 O O . ALA A 1 74 ? -18.809 -3.481 34.325 1.00 93.88 74 ALA A O 1
ATOM 560 N N . PRO A 1 75 ? -18.063 -5.123 35.665 1.00 90.88 75 PRO A N 1
ATOM 561 C CA . PRO A 1 75 ? -18.539 -6.211 34.800 1.00 90.88 75 PRO A CA 1
ATOM 562 C C . PRO A 1 75 ? -20.030 -6.141 34.439 1.00 90.88 75 PRO A C 1
ATOM 564 O O . PRO A 1 75 ? -20.402 -6.549 33.351 1.00 90.88 75 PRO A O 1
ATOM 567 N N . GLN A 1 76 ? -20.861 -5.604 35.338 1.00 91.69 76 GLN A N 1
ATOM 568 C CA . GLN A 1 76 ? -22.309 -5.436 35.160 1.00 91.69 76 GLN A CA 1
ATOM 569 C C . GLN A 1 76 ? -22.699 -3.947 35.154 1.00 91.69 76 GLN A C 1
ATOM 571 O O . GLN A 1 76 ? -23.641 -3.536 35.831 1.00 91.69 76 GLN A O 1
ATOM 576 N N . ALA A 1 77 ? -21.903 -3.106 34.483 1.00 94.19 77 ALA A N 1
ATOM 577 C CA . ALA A 1 77 ? -22.202 -1.682 34.342 1.00 94.19 77 ALA A CA 1
ATOM 578 C C . ALA A 1 77 ? -23.540 -1.466 33.613 1.00 94.19 77 ALA A C 1
ATOM 580 O O . ALA A 1 77 ? -23.853 -2.184 32.665 1.00 94.19 77 ALA A O 1
ATOM 581 N N . SER A 1 78 ? -24.322 -0.475 34.054 1.00 96.00 78 SER A N 1
ATOM 582 C CA . SER A 1 78 ? -25.582 -0.125 33.393 1.00 96.00 78 SER A CA 1
ATOM 583 C C . SER A 1 78 ? -25.336 0.588 32.061 1.00 96.00 78 SER A C 1
ATOM 585 O O . SER A 1 78 ? -24.264 1.162 31.844 1.00 96.00 78 SER A O 1
ATOM 587 N N . ALA A 1 79 ? -26.351 0.614 31.197 1.00 95.75 79 ALA A N 1
ATOM 588 C CA . ALA A 1 79 ? -26.278 1.311 29.915 1.00 95.75 79 ALA A CA 1
ATOM 589 C C . ALA A 1 79 ? -25.973 2.809 30.077 1.00 95.75 79 ALA A C 1
ATOM 591 O O . ALA A 1 79 ? -25.216 3.377 29.296 1.00 95.75 79 ALA A O 1
ATOM 592 N N . GLU A 1 80 ? -26.474 3.453 31.135 1.00 96.06 80 GLU A N 1
ATOM 593 C CA . GLU A 1 80 ? -26.171 4.857 31.428 1.00 96.06 80 GLU A CA 1
ATOM 594 C C . GLU A 1 80 ? -24.704 5.059 31.821 1.00 96.06 80 GLU A C 1
ATOM 596 O O . GLU A 1 80 ? -24.108 6.080 31.475 1.00 96.06 80 GLU A O 1
ATOM 601 N N . ALA A 1 81 ? -24.107 4.101 32.539 1.00 96.19 81 ALA A N 1
ATOM 602 C CA . ALA A 1 81 ? -22.691 4.152 32.889 1.00 96.19 81 ALA A CA 1
ATOM 603 C C . ALA A 1 81 ? -21.801 3.958 31.651 1.00 96.19 81 ALA A C 1
ATOM 605 O O . ALA A 1 81 ? -20.801 4.660 31.508 1.00 96.19 81 ALA A O 1
ATOM 606 N N . VAL A 1 82 ? -22.191 3.058 30.742 1.00 97.19 82 VAL A N 1
ATOM 607 C CA . VAL A 1 82 ? -21.518 2.853 29.449 1.00 97.19 82 VAL A CA 1
ATOM 608 C C . VAL A 1 82 ? -21.615 4.110 28.585 1.00 97.19 82 VAL A C 1
ATOM 610 O O . VAL A 1 82 ? -20.592 4.621 28.134 1.00 97.19 82 VAL A O 1
ATOM 613 N N . LEU A 1 83 ? -22.819 4.667 28.420 1.00 96.62 83 LEU A N 1
ATOM 614 C CA . LEU A 1 83 ? -23.035 5.889 27.647 1.00 96.62 83 LEU A CA 1
ATOM 615 C C . LEU A 1 83 ? -22.225 7.062 28.209 1.00 96.62 83 LEU A C 1
ATOM 617 O O . LEU A 1 83 ? -21.569 7.775 27.454 1.00 96.62 83 LEU A O 1
ATOM 621 N N . ARG A 1 84 ? -22.208 7.234 29.537 1.00 96.69 84 ARG A N 1
ATOM 622 C CA . ARG A 1 84 ? -21.382 8.260 30.183 1.00 96.69 84 ARG A CA 1
ATOM 623 C C . ARG A 1 84 ? -19.899 8.060 29.875 1.00 96.69 84 ARG A C 1
ATOM 625 O O . ARG A 1 84 ? -19.226 9.021 29.519 1.00 96.69 84 ARG A O 1
ATOM 632 N N . ALA A 1 85 ? -19.398 6.827 29.957 1.00 96.69 85 ALA A N 1
ATOM 633 C CA . ALA A 1 85 ? -18.007 6.532 29.623 1.00 96.69 85 ALA A CA 1
ATOM 634 C C . ALA A 1 85 ? -17.675 6.887 28.162 1.00 96.69 85 ALA A C 1
ATOM 636 O O . ALA A 1 85 ? -16.614 7.455 27.903 1.00 96.69 85 ALA A O 1
ATOM 637 N N . LEU A 1 86 ? -18.585 6.620 27.218 1.00 96.88 86 LEU A N 1
ATOM 638 C CA . LEU A 1 86 ? -18.425 6.995 25.807 1.00 96.88 86 LEU A CA 1
ATOM 639 C C . LEU A 1 86 ? -18.452 8.516 25.578 1.00 96.88 86 LEU A C 1
ATOM 641 O O . LEU A 1 86 ? -17.760 9.010 24.688 1.00 96.88 86 LEU A O 1
ATOM 645 N N . GLN A 1 87 ? -19.234 9.258 26.364 1.00 96.06 87 GLN A N 1
ATOM 646 C CA . GLN A 1 87 ? -19.326 10.720 26.288 1.00 96.06 87 GLN A CA 1
ATOM 647 C C . GLN A 1 87 ? -18.109 11.423 26.908 1.00 96.06 87 GLN A C 1
ATOM 649 O O . GLN A 1 87 ? -17.655 12.439 26.386 1.00 96.06 87 GLN A O 1
ATOM 654 N N . GLU A 1 88 ? -17.578 10.891 28.011 1.00 95.31 88 GLU A N 1
ATOM 655 C CA . GLU A 1 88 ? -16.445 11.474 28.743 1.00 95.31 88 GLU A CA 1
ATOM 656 C C . GLU A 1 88 ? -15.086 11.087 28.144 1.00 95.31 88 GLU A C 1
ATOM 658 O O . GLU A 1 88 ? -14.118 11.844 28.253 1.00 95.31 88 GLU A O 1
ATOM 663 N N . THR A 1 89 ? -14.995 9.922 27.498 1.00 95.75 89 THR A N 1
ATOM 664 C CA . THR A 1 89 ? -13.751 9.475 26.866 1.00 95.75 89 THR A CA 1
ATOM 665 C C . THR A 1 89 ? -13.566 10.187 25.533 1.00 95.75 89 THR A C 1
ATOM 667 O O . THR A 1 89 ? -14.390 10.071 24.626 1.00 95.75 89 THR A O 1
ATOM 670 N N . LEU A 1 90 ? -12.461 10.918 25.410 1.00 94.19 90 LEU A N 1
ATOM 671 C CA . LEU A 1 90 ? -12.102 11.634 24.192 1.00 94.19 90 LEU A CA 1
ATOM 672 C C . LEU A 1 90 ? -11.071 10.851 23.382 1.00 94.19 90 LEU A C 1
ATOM 674 O O . LEU A 1 90 ? -10.164 10.230 23.939 1.00 94.19 90 LEU A O 1
ATOM 678 N N . MET A 1 91 ? -11.163 10.966 22.064 1.00 93.69 91 MET A N 1
ATOM 679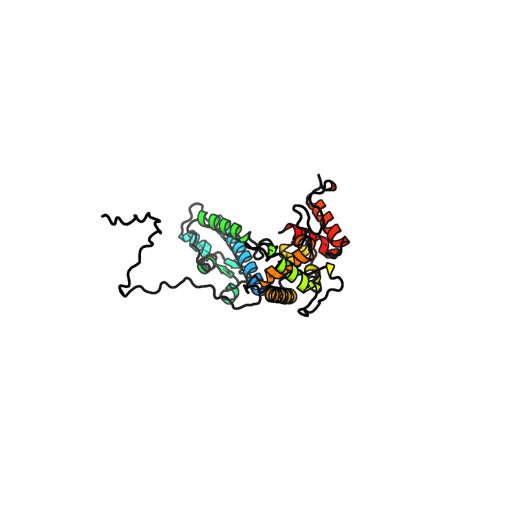 C CA . MET A 1 91 ? -10.142 10.516 21.128 1.00 93.69 91 MET A CA 1
ATOM 680 C C . MET A 1 91 ? -9.646 11.673 20.269 1.00 93.69 91 MET A C 1
ATOM 682 O O . MET A 1 91 ? -10.408 12.582 19.936 1.00 93.69 91 MET A O 1
ATOM 686 N N . ASP A 1 92 ? -8.365 11.621 19.915 1.00 91.62 92 ASP A N 1
ATOM 687 C CA . ASP A 1 92 ? -7.790 12.491 18.897 1.00 91.62 92 ASP A CA 1
ATOM 688 C C . ASP A 1 92 ? -8.278 12.057 17.509 1.00 91.62 92 ASP A C 1
ATOM 690 O O . ASP A 1 92 ? -8.341 10.860 17.212 1.00 91.62 92 ASP A O 1
ATOM 694 N N . VAL A 1 93 ? -8.614 13.037 16.672 1.00 90.88 93 VAL A N 1
ATOM 695 C CA . VAL A 1 93 ? -8.943 12.836 15.258 1.00 90.88 93 VAL A CA 1
ATOM 696 C C . VAL A 1 93 ? -7.685 13.072 14.427 1.00 90.88 93 VAL A C 1
ATOM 698 O O . VAL A 1 93 ? -6.972 14.058 14.628 1.00 90.88 93 VAL A O 1
ATOM 701 N N . ASP A 1 94 ? -7.396 12.155 13.506 1.00 91.38 94 ASP A N 1
ATOM 702 C CA . ASP A 1 94 ? -6.278 12.282 12.574 1.00 91.38 94 ASP A CA 1
ATOM 703 C C . ASP A 1 94 ? -6.431 13.567 11.721 1.00 91.38 94 ASP A C 1
ATOM 705 O O . ASP A 1 94 ? -7.525 13.810 11.201 1.00 91.38 94 ASP A O 1
ATOM 709 N N . PRO A 1 95 ? -5.377 14.400 11.571 1.00 88.06 95 PRO A N 1
ATOM 710 C CA . PRO A 1 95 ? -5.450 15.669 10.843 1.00 88.06 95 PRO A CA 1
ATOM 711 C C . PRO A 1 95 ? -5.906 15.557 9.385 1.00 88.06 95 PRO A C 1
ATOM 713 O O . PRO A 1 95 ? -6.494 16.506 8.872 1.00 88.06 95 PRO A O 1
ATOM 716 N N . ASP A 1 96 ? -5.651 14.419 8.734 1.00 89.19 96 ASP A N 1
ATOM 717 C CA . ASP A 1 96 ? -6.030 14.170 7.339 1.00 89.19 96 ASP A CA 1
ATOM 718 C C . ASP A 1 96 ? -7.468 13.606 7.209 1.00 89.19 96 ASP A C 1
ATOM 720 O O . ASP A 1 96 ? -7.933 13.259 6.117 1.00 89.19 96 ASP A O 1
ATOM 724 N N . SER A 1 97 ? -8.193 13.501 8.329 1.00 86.44 97 SER A N 1
ATOM 725 C CA . SER A 1 97 ? -9.579 13.038 8.384 1.00 86.44 97 SER A CA 1
ATOM 726 C C . SER A 1 97 ? -10.553 14.076 7.832 1.00 86.44 97 SER A C 1
ATOM 728 O O . SER A 1 97 ? -10.471 15.264 8.149 1.00 86.44 97 SER A O 1
ATOM 730 N N . ALA A 1 98 ? -11.582 13.613 7.119 1.00 79.69 98 ALA A N 1
ATOM 731 C CA . ALA A 1 98 ? -12.698 14.459 6.694 1.00 79.69 98 ALA A CA 1
ATOM 732 C C . ALA A 1 98 ? -13.402 15.152 7.883 1.00 79.69 98 ALA A C 1
ATOM 734 O O . ALA A 1 98 ? -13.863 16.288 7.761 1.00 79.69 98 ALA A O 1
ATOM 735 N N . LEU A 1 99 ? -13.397 14.512 9.061 1.00 78.06 99 LEU A N 1
ATOM 736 C CA . LEU A 1 99 ? -13.990 15.034 10.298 1.00 78.06 99 LEU A CA 1
ATOM 737 C C . LEU A 1 99 ? -13.305 16.296 10.837 1.00 78.06 99 LEU A C 1
ATOM 739 O O . LEU A 1 99 ? -13.927 17.053 11.587 1.00 78.06 99 LEU A O 1
ATOM 743 N N . GLN A 1 100 ? -12.046 16.543 10.463 1.00 75.44 100 GLN A N 1
ATOM 744 C CA . GLN A 1 100 ? -11.260 17.661 10.987 1.00 75.44 100 GLN A CA 1
ATOM 745 C C . GLN A 1 100 ? -11.876 19.024 10.629 1.00 75.44 100 GLN A C 1
ATOM 747 O O . GLN A 1 100 ? -11.756 19.984 11.386 1.00 75.44 100 GLN A O 1
ATOM 752 N N . HIS A 1 101 ? -12.592 19.110 9.504 1.00 68.25 101 HIS A N 1
ATOM 753 C CA . HIS A 1 101 ? -13.268 20.337 9.068 1.00 68.25 101 HIS A CA 1
ATOM 754 C C . HIS A 1 101 ? -14.554 20.636 9.850 1.00 68.25 101 HIS A C 1
ATOM 756 O O . HIS A 1 101 ? -15.082 21.744 9.769 1.00 68.25 101 HIS A O 1
ATOM 762 N N . GLN A 1 102 ? -15.074 19.657 10.592 1.00 64.94 102 GLN A N 1
ATOM 763 C CA . GLN A 1 102 ? -16.405 19.707 11.199 1.00 64.94 102 GLN A CA 1
ATOM 764 C C . GLN A 1 102 ? -16.376 19.589 12.726 1.00 64.94 102 GLN A C 1
ATOM 766 O O . GLN A 1 102 ? -17.413 19.733 13.376 1.00 64.94 102 GLN A O 1
ATOM 771 N N . SER A 1 103 ? -15.219 19.291 13.319 1.00 64.88 103 SER A N 1
ATOM 772 C CA . SER A 1 103 ? -15.106 19.000 14.745 1.00 64.88 103 SER A CA 1
ATOM 773 C C . SER A 1 103 ? -13.796 19.505 15.355 1.00 64.88 103 SER A C 1
ATOM 775 O O . SER A 1 103 ? -12.803 19.683 14.652 1.00 64.88 103 SER A O 1
ATOM 777 N N . PRO A 1 104 ? -13.772 19.742 16.680 1.00 71.56 104 PRO A N 1
ATOM 778 C CA . PRO A 1 104 ? -12.528 19.976 17.403 1.00 71.56 104 PRO A CA 1
ATOM 779 C C . PRO A 1 104 ? -11.575 18.780 17.250 1.00 71.56 104 PRO A C 1
ATOM 781 O O . PRO A 1 104 ? -12.013 17.647 17.075 1.00 71.56 104 PRO A O 1
ATOM 784 N N . GLN A 1 105 ? -10.269 19.028 17.401 1.00 80.31 105 GLN A N 1
ATOM 785 C CA . GLN A 1 105 ? -9.204 18.016 17.279 1.00 80.31 105 GLN A CA 1
ATOM 786 C C . GLN A 1 105 ? -9.417 16.776 18.170 1.00 80.31 105 GLN A C 1
ATOM 788 O O . GLN A 1 105 ? -8.881 15.706 17.890 1.00 80.31 105 GLN A O 1
ATOM 793 N N . LYS A 1 106 ? -10.208 16.920 19.240 1.00 88.81 106 LYS A N 1
ATOM 794 C CA . LYS A 1 106 ? -10.657 15.831 20.106 1.00 88.81 106 LYS A CA 1
ATOM 795 C C . LYS A 1 106 ? -12.174 15.742 20.106 1.00 88.81 106 LYS A C 1
ATOM 797 O O . LYS A 1 106 ? -12.833 16.751 20.350 1.00 88.81 106 LYS A O 1
ATOM 802 N N . ILE A 1 107 ? -12.713 14.539 19.935 1.00 92.19 107 ILE A N 1
ATOM 803 C CA . ILE A 1 107 ? -14.154 14.258 20.025 1.00 92.19 107 ILE A CA 1
ATOM 804 C C . ILE A 1 107 ? -14.434 13.096 20.974 1.00 92.19 107 ILE A C 1
ATOM 806 O O . ILE A 1 107 ? -13.554 12.272 21.222 1.00 92.19 107 ILE A O 1
ATOM 810 N N . SER A 1 108 ? -15.643 13.049 21.536 1.00 94.50 108 SER A N 1
ATOM 811 C CA . SER A 1 108 ? -16.073 11.915 22.358 1.00 94.50 108 SER A CA 1
ATOM 812 C C . SER A 1 108 ? -16.235 10.657 21.507 1.00 94.50 108 SER A C 1
ATOM 814 O O . SER A 1 108 ? -16.536 10.743 20.311 1.00 94.50 108 SER A O 1
ATOM 816 N N . LEU A 1 109 ? -16.066 9.484 22.125 1.00 95.50 109 LEU A N 1
ATOM 817 C CA . LEU A 1 109 ? -16.294 8.209 21.437 1.00 95.50 109 LEU A CA 1
ATOM 818 C C . LEU A 1 109 ? -17.744 8.104 20.954 1.00 95.50 109 LEU A C 1
ATOM 820 O O . LEU A 1 109 ? -17.980 7.684 19.828 1.00 95.50 109 LEU A O 1
ATOM 824 N N . GLU A 1 110 ? -18.700 8.548 21.774 1.00 95.19 110 GLU A N 1
ATOM 825 C CA . GLU A 1 110 ? -20.124 8.591 21.416 1.00 95.19 110 GLU A CA 1
ATOM 826 C C . GLU A 1 110 ? -20.361 9.398 20.133 1.00 95.19 110 GLU A C 1
ATOM 828 O O . GLU A 1 110 ? -20.960 8.887 19.190 1.00 95.19 110 GLU A O 1
ATOM 833 N N . ARG A 1 111 ? -19.804 10.610 20.034 1.00 91.88 111 ARG A N 1
ATOM 834 C CA . ARG A 1 111 ? -19.967 11.454 18.845 1.00 91.88 111 ARG A CA 1
ATOM 835 C C . ARG A 1 111 ? -19.331 10.824 17.607 1.00 91.88 111 ARG A C 1
ATOM 837 O O . ARG A 1 111 ? -19.918 10.906 16.531 1.00 91.88 111 ARG A O 1
ATOM 844 N N . PHE A 1 112 ? -18.155 10.207 17.750 1.00 92.00 112 PHE A N 1
ATOM 845 C CA . PHE A 1 112 ? -17.493 9.509 16.643 1.00 92.00 112 PHE A CA 1
ATOM 846 C C . PHE A 1 112 ? -18.360 8.351 16.123 1.00 92.00 112 PHE A C 1
ATOM 848 O O . PHE A 1 112 ? -18.590 8.238 14.922 1.00 92.00 112 PHE A O 1
ATOM 855 N N . ILE A 1 113 ? -18.871 7.510 17.027 1.00 92.88 113 ILE A N 1
ATOM 856 C CA . ILE A 1 113 ? -19.702 6.337 16.709 1.00 92.88 113 ILE A CA 1
ATOM 857 C C . ILE A 1 113 ? -21.007 6.760 16.024 1.00 92.88 113 ILE A C 1
ATOM 859 O O . ILE A 1 113 ? -21.369 6.200 14.984 1.00 92.88 113 ILE A O 1
ATOM 863 N N . THR A 1 114 ? -21.673 7.786 16.563 1.00 90.38 114 THR A N 1
ATOM 864 C CA . THR A 1 114 ? -22.918 8.331 16.008 1.00 90.38 114 THR A CA 1
ATOM 865 C C . THR A 1 114 ? -22.701 8.936 14.621 1.00 90.38 114 THR A C 1
ATOM 867 O O . THR A 1 114 ? -23.531 8.736 13.737 1.00 90.38 114 THR A O 1
ATOM 870 N N . HIS A 1 115 ? -21.580 9.630 14.391 1.00 87.12 115 HIS A N 1
ATOM 871 C CA . HIS A 1 115 ? -21.272 10.217 13.083 1.00 87.12 115 HIS A CA 1
ATOM 872 C C . HIS A 1 115 ? -21.191 9.162 11.971 1.00 87.12 115 HIS A C 1
ATOM 874 O O . HIS A 1 115 ? -21.652 9.399 10.861 1.00 87.12 115 HIS A O 1
ATOM 880 N N . HIS A 1 116 ? -20.637 7.985 12.265 1.00 84.62 116 HIS A N 1
ATOM 881 C CA . HIS A 1 116 ? -20.525 6.891 11.296 1.00 84.62 116 HIS A CA 1
ATOM 882 C C . HIS A 1 116 ? -21.783 6.005 11.212 1.00 84.62 116 HIS A C 1
ATOM 884 O O . HIS A 1 116 ? -21.739 4.940 10.603 1.00 84.62 116 HIS A O 1
ATOM 890 N N . GLY A 1 117 ? -22.903 6.419 11.823 1.00 80.19 117 GLY A N 1
ATOM 891 C CA . GLY A 1 117 ? -24.185 5.711 11.728 1.00 80.19 117 GLY A CA 1
ATOM 892 C C . GLY A 1 117 ? -24.181 4.318 12.364 1.00 80.19 117 GLY A C 1
ATOM 893 O O . GLY A 1 117 ? -24.975 3.459 11.985 1.00 80.19 117 GLY A O 1
ATOM 894 N N . THR A 1 118 ? -23.272 4.071 13.309 1.00 78.50 118 THR A N 1
ATOM 895 C CA . THR A 1 118 ? -23.117 2.759 13.953 1.00 78.50 118 THR A CA 1
ATOM 896 C C . THR A 1 118 ? -23.940 2.640 15.240 1.00 78.50 118 THR A C 1
ATOM 898 O O . THR A 1 118 ? -24.308 3.638 15.859 1.00 78.50 118 THR A O 1
ATOM 901 N N . TYR A 1 119 ? -24.252 1.405 15.645 1.00 89.50 119 TYR A N 1
ATOM 902 C CA . TYR A 1 119 ? -24.941 1.118 16.909 1.00 89.50 119 TYR A CA 1
ATOM 903 C C . TYR A 1 119 ? -24.114 1.601 18.112 1.00 89.50 119 TYR A C 1
ATOM 905 O O . TYR A 1 119 ? -22.909 1.361 18.169 1.00 89.50 119 TYR A O 1
ATOM 913 N N . ILE A 1 120 ? -24.772 2.244 19.083 1.00 93.56 120 ILE A N 1
ATOM 914 C CA . ILE A 1 120 ? -24.145 2.703 20.329 1.00 93.56 120 ILE A CA 1
ATOM 915 C C . ILE A 1 120 ? -24.077 1.533 21.322 1.00 93.56 120 ILE A C 1
ATOM 917 O O . ILE A 1 120 ? -25.133 1.046 21.731 1.00 93.56 120 ILE A O 1
ATOM 921 N N . PRO A 1 121 ? -22.874 1.106 21.752 1.00 94.94 121 PRO A N 1
ATOM 922 C CA . PRO A 1 121 ? -22.712 0.050 22.748 1.00 94.94 121 PRO A CA 1
ATOM 923 C C . PRO A 1 121 ? -23.470 0.352 24.045 1.00 94.94 121 PRO A C 1
ATOM 925 O O . PRO A 1 121 ? -23.349 1.448 24.595 1.00 94.94 121 PRO A O 1
ATOM 928 N N . ALA A 1 122 ? -24.216 -0.628 24.558 1.00 95.25 122 ALA A N 1
ATOM 929 C CA . ALA A 1 122 ? -25.007 -0.489 25.783 1.00 95.25 122 ALA A CA 1
ATOM 930 C C . ALA A 1 122 ? -24.424 -1.286 26.958 1.00 95.25 122 ALA A C 1
ATOM 932 O O . ALA A 1 122 ? -24.794 -1.054 28.109 1.00 95.25 122 ALA A O 1
ATOM 933 N N . THR A 1 123 ? -23.507 -2.217 26.688 1.00 96.75 123 THR A N 1
ATOM 934 C CA . THR A 1 123 ? -22.875 -3.057 27.709 1.00 96.75 123 THR A CA 1
ATOM 935 C C . THR A 1 123 ? -21.351 -2.973 27.651 1.00 96.75 123 THR A C 1
ATOM 937 O O . THR A 1 123 ? -20.757 -2.524 26.671 1.00 96.75 123 THR A O 1
ATOM 940 N N . ARG A 1 124 ? -20.687 -3.428 28.720 1.00 96.88 124 ARG A N 1
ATOM 941 C CA . ARG A 1 124 ? -19.224 -3.564 28.740 1.00 96.88 124 ARG A CA 1
ATOM 942 C C . ARG A 1 124 ? -18.721 -4.572 27.696 1.00 96.88 124 ARG A C 1
ATOM 944 O O . ARG A 1 124 ? -17.617 -4.396 27.190 1.00 96.88 124 ARG A O 1
ATOM 951 N N . GLU A 1 125 ? -19.493 -5.619 27.412 1.00 97.00 125 GLU A N 1
ATOM 952 C CA . GLU A 1 125 ? -19.157 -6.635 26.409 1.00 97.00 125 GLU A CA 1
ATOM 953 C C . GLU A 1 125 ? -19.257 -6.051 24.995 1.00 97.00 125 GLU A C 1
ATOM 955 O O . GLU A 1 125 ? -18.289 -6.141 24.245 1.00 97.00 125 GLU A O 1
ATOM 960 N N . ASP A 1 126 ? -20.321 -5.288 24.706 1.00 96.38 126 ASP A N 1
ATOM 961 C CA . ASP A 1 126 ? -20.503 -4.579 23.430 1.00 96.38 126 ASP A CA 1
ATOM 962 C C . ASP A 1 126 ? -19.292 -3.691 23.086 1.00 96.38 126 ASP A C 1
ATOM 964 O O . ASP A 1 126 ? -18.891 -3.592 21.928 1.00 96.38 126 ASP A O 1
ATOM 968 N N . LEU A 1 127 ? -18.687 -3.034 24.086 1.00 97.19 127 LEU A N 1
ATOM 969 C CA . LEU A 1 127 ? -17.492 -2.207 23.882 1.00 97.19 127 LEU A CA 1
ATOM 970 C C . LEU A 1 127 ? -16.276 -3.034 23.441 1.00 97.19 127 LEU A C 1
ATOM 972 O O . LEU A 1 127 ? -15.494 -2.567 22.610 1.00 97.19 127 LEU A O 1
ATOM 976 N N . PHE A 1 128 ? -16.087 -4.234 24.002 1.00 97.62 128 PHE A N 1
ATOM 977 C CA . PHE A 1 128 ? -15.004 -5.129 23.593 1.00 97.62 128 PHE A CA 1
ATOM 978 C C . PHE A 1 128 ? -15.256 -5.698 22.200 1.00 97.62 128 PHE A C 1
ATOM 980 O O . PHE A 1 128 ? -14.360 -5.621 21.360 1.00 97.62 128 PHE A O 1
ATOM 987 N N . ASP A 1 129 ? -16.472 -6.174 21.941 1.00 96.56 129 ASP A N 1
ATOM 988 C CA . ASP A 1 129 ? -16.859 -6.741 20.650 1.00 96.56 129 ASP A CA 1
ATOM 989 C C . ASP A 1 129 ? -16.738 -5.706 19.530 1.00 96.56 129 ASP A C 1
ATOM 991 O O . ASP A 1 129 ? -16.145 -5.976 18.482 1.00 96.56 129 ASP A O 1
ATOM 995 N N . MET A 1 130 ? -17.214 -4.479 19.768 1.00 96.50 130 MET A N 1
ATOM 996 C CA . MET A 1 130 ? -17.053 -3.380 18.821 1.00 96.50 130 MET A CA 1
ATOM 997 C C . MET A 1 130 ? -15.575 -3.050 18.606 1.00 96.50 130 MET A C 1
ATOM 999 O O . MET A 1 130 ? -15.147 -2.863 17.468 1.00 96.50 130 MET A O 1
ATOM 1003 N N . ALA A 1 131 ? -14.769 -2.995 19.668 1.00 96.62 131 ALA A N 1
ATOM 1004 C CA . ALA A 1 131 ? -13.344 -2.729 19.522 1.00 96.62 131 ALA A CA 1
ATOM 1005 C C . ALA A 1 131 ? -12.622 -3.812 18.705 1.00 96.62 131 ALA A C 1
ATOM 1007 O O . ALA A 1 131 ? -11.765 -3.482 17.885 1.00 96.62 131 ALA A O 1
ATOM 1008 N N . ASP A 1 132 ? -12.959 -5.086 18.897 1.00 96.44 132 ASP A N 1
ATOM 1009 C CA . ASP A 1 132 ? -12.392 -6.190 18.120 1.00 96.44 132 ASP A CA 1
ATOM 1010 C C . ASP A 1 132 ? -12.857 -6.149 16.660 1.00 96.44 132 ASP A C 1
ATOM 1012 O O . ASP A 1 132 ? -12.035 -6.302 15.752 1.00 96.44 132 ASP A O 1
ATOM 1016 N N . ALA A 1 133 ? -14.133 -5.841 16.409 1.00 94.88 133 ALA A N 1
ATOM 1017 C CA . ALA A 1 133 ? -14.656 -5.630 15.062 1.00 94.88 133 ALA A CA 1
ATOM 1018 C C . ALA A 1 133 ? -13.932 -4.482 14.335 1.00 94.88 133 ALA A C 1
ATOM 1020 O O . ALA A 1 133 ? -13.516 -4.639 13.186 1.00 94.88 133 ALA A O 1
ATOM 1021 N N . LEU A 1 134 ? -13.707 -3.354 15.014 1.00 94.81 134 LEU A N 1
ATOM 1022 C CA . LEU A 1 134 ? -12.980 -2.203 14.472 1.00 94.81 134 LEU A CA 1
ATOM 1023 C C . LEU A 1 134 ? -11.506 -2.517 14.194 1.00 94.81 134 LEU A C 1
ATOM 1025 O O . LEU A 1 134 ? -10.977 -2.109 13.158 1.00 94.81 134 LEU A O 1
ATOM 1029 N N . ILE A 1 135 ? -10.837 -3.261 15.083 1.00 94.31 135 ILE A N 1
ATOM 1030 C CA . ILE A 1 135 ? -9.461 -3.722 14.851 1.00 94.31 135 ILE A CA 1
ATOM 1031 C C . ILE A 1 135 ? -9.418 -4.583 13.595 1.00 94.31 135 ILE A C 1
ATOM 1033 O O . ILE A 1 135 ? -8.622 -4.279 12.707 1.00 94.31 135 ILE A O 1
ATOM 1037 N N . ASN A 1 136 ? -10.296 -5.584 13.498 1.00 93.00 136 ASN A N 1
ATOM 1038 C CA . ASN A 1 136 ? -10.379 -6.482 12.349 1.00 93.00 136 ASN A CA 1
ATOM 1039 C C . ASN A 1 136 ? -10.649 -5.717 11.049 1.00 93.00 136 ASN A C 1
ATOM 1041 O O . ASN A 1 136 ? -9.987 -5.967 10.044 1.00 93.00 136 ASN A O 1
ATOM 1045 N N . HIS A 1 137 ? -11.555 -4.738 11.076 1.00 90.06 137 HIS A N 1
ATOM 1046 C CA . HIS A 1 137 ? -11.821 -3.888 9.920 1.00 90.06 137 HIS A CA 1
ATOM 1047 C C . HIS A 1 137 ? -10.580 -3.072 9.511 1.00 90.06 137 HIS A C 1
ATOM 1049 O O . HIS A 1 137 ? -10.225 -3.018 8.335 1.00 90.06 137 HIS A O 1
ATOM 1055 N N . SER A 1 138 ? -9.843 -2.528 10.485 1.00 91.50 138 SER A N 1
ATOM 1056 C CA . SER A 1 138 ? -8.633 -1.725 10.250 1.00 91.50 138 SER A CA 1
ATOM 1057 C C . SER A 1 138 ? -7.389 -2.515 9.801 1.00 91.50 138 SER A C 1
ATOM 1059 O O . SER A 1 138 ? -6.342 -1.904 9.538 1.00 91.50 138 SER A O 1
ATOM 1061 N N . LEU A 1 139 ? -7.473 -3.854 9.741 1.00 88.06 139 LEU A N 1
ATOM 1062 C CA . LEU A 1 139 ? -6.402 -4.711 9.217 1.00 88.06 139 LEU A CA 1
ATOM 1063 C C . LEU A 1 139 ? -6.235 -4.547 7.706 1.00 88.06 139 LEU A C 1
ATOM 1065 O O . LEU A 1 139 ? -5.121 -4.679 7.203 1.00 88.06 139 LEU A O 1
ATOM 1069 N N . SER A 1 140 ? -7.321 -4.240 6.993 1.00 87.50 140 SER A N 1
ATOM 1070 C CA . SER A 1 140 ? -7.262 -3.999 5.554 1.00 87.50 140 SER A CA 1
ATOM 1071 C C . SER A 1 140 ? -6.573 -2.667 5.279 1.00 87.50 140 SER A C 1
ATOM 1073 O O . SER A 1 140 ? -6.944 -1.624 5.825 1.00 87.50 140 SER A O 1
ATOM 1075 N N . HIS A 1 141 ? -5.539 -2.698 4.443 1.00 91.12 141 HIS A N 1
ATOM 1076 C CA . HIS A 1 141 ? -4.859 -1.487 4.009 1.00 91.12 141 HIS A CA 1
ATOM 1077 C C . HIS A 1 141 ? -5.689 -0.776 2.922 1.00 91.12 141 HIS A C 1
ATOM 1079 O O . HIS A 1 141 ? -6.245 -1.471 2.072 1.00 91.12 141 HIS A O 1
ATOM 1085 N N . PRO A 1 142 ? -5.749 0.572 2.866 1.00 92.06 142 PRO A N 1
ATOM 1086 C CA . PRO A 1 142 ? -6.479 1.283 1.808 1.00 92.06 142 PRO A CA 1
ATOM 1087 C C . PRO A 1 142 ? -5.982 0.979 0.388 1.00 92.06 142 PRO A C 1
ATOM 1089 O O . PRO A 1 142 ? -6.749 1.032 -0.561 1.00 92.06 142 PRO A O 1
ATOM 1092 N N . LEU A 1 143 ? -4.706 0.610 0.251 1.00 92.06 143 LEU A N 1
ATOM 1093 C CA . LEU A 1 143 ? -4.103 0.138 -1.008 1.00 92.06 143 LEU A CA 1
ATOM 1094 C C . LEU A 1 143 ? -4.327 -1.370 -1.269 1.00 92.06 143 LEU A C 1
ATOM 1096 O O . LEU A 1 143 ? -3.642 -1.969 -2.098 1.00 92.06 143 LEU A O 1
ATOM 1100 N N . GLY A 1 144 ? -5.218 -2.016 -0.515 1.00 90.12 144 GLY A N 1
ATOM 1101 C CA . GLY A 1 144 ? -5.520 -3.440 -0.633 1.00 90.12 144 GLY A CA 1
ATOM 1102 C C . GLY A 1 144 ? -4.295 -4.326 -0.405 1.00 90.12 144 GLY A C 1
ATOM 1103 O O . GLY A 1 144 ? -3.594 -4.195 0.599 1.00 90.12 144 GLY A O 1
ATOM 1104 N N . ASN A 1 145 ? -4.034 -5.228 -1.354 1.00 90.44 145 ASN A N 1
ATOM 1105 C CA . ASN A 1 145 ? -2.867 -6.115 -1.347 1.00 90.44 145 ASN A CA 1
ATOM 1106 C C . ASN A 1 145 ? -1.616 -5.494 -1.996 1.00 90.44 145 ASN A C 1
ATOM 1108 O O . ASN A 1 145 ? -0.647 -6.199 -2.250 1.00 90.44 145 ASN A O 1
ATOM 1112 N N . LEU A 1 146 ? -1.622 -4.185 -2.274 1.00 93.56 146 LEU A N 1
ATOM 1113 C CA . LEU A 1 146 ? -0.500 -3.450 -2.870 1.00 93.56 146 LEU A CA 1
ATOM 1114 C C . LEU A 1 146 ? -0.181 -3.821 -4.332 1.00 93.56 146 LEU A C 1
ATOM 1116 O O . LEU A 1 146 ? 0.778 -3.285 -4.884 1.00 93.56 146 LEU A O 1
ATOM 1120 N N . GLY A 1 147 ? -0.961 -4.698 -4.976 1.00 93.00 147 GLY A N 1
ATOM 1121 C CA . GLY A 1 147 ? -0.804 -5.067 -6.393 1.00 93.00 147 GLY A CA 1
ATOM 1122 C C . GLY A 1 147 ? -1.513 -4.134 -7.381 1.00 93.00 147 GLY A C 1
ATOM 1123 O O . GLY A 1 147 ? -1.252 -4.189 -8.582 1.00 93.00 147 GLY A O 1
ATOM 1124 N N . GLY A 1 148 ? -2.400 -3.265 -6.886 1.00 94.56 148 GLY A N 1
ATOM 1125 C CA . GLY A 1 148 ? -3.196 -2.362 -7.715 1.00 94.56 148 GLY A CA 1
ATOM 1126 C C . GLY A 1 148 ? -4.095 -3.110 -8.700 1.00 94.56 148 GLY A C 1
ATOM 1127 O O . GLY A 1 148 ? -4.701 -4.126 -8.361 1.00 94.56 148 GLY A O 1
ATOM 1128 N N . GLY A 1 149 ? -4.142 -2.633 -9.943 1.00 94.12 149 GLY A N 1
ATOM 1129 C CA . GLY A 1 149 ? -4.951 -3.211 -11.020 1.00 94.12 149 GLY A CA 1
ATOM 1130 C C . GLY A 1 149 ? -4.634 -4.664 -11.389 1.00 94.12 149 GLY A C 1
ATOM 1131 O O . GLY A 1 149 ? -5.488 -5.355 -11.948 1.00 94.12 149 GLY A O 1
ATOM 1132 N N . LEU A 1 150 ? -3.450 -5.175 -11.040 1.00 94.25 150 LEU A N 1
ATOM 1133 C CA . LEU A 1 150 ? -3.120 -6.600 -11.196 1.00 94.25 150 LEU A CA 1
ATOM 1134 C C . LEU A 1 150 ? -3.913 -7.500 -10.235 1.00 94.25 150 LEU A C 1
ATOM 1136 O O . LEU A 1 150 ? -4.081 -8.688 -10.497 1.00 94.25 150 LEU A O 1
ATOM 1140 N N . SER A 1 151 ? -4.430 -6.919 -9.155 1.00 93.00 151 SER A N 1
ATOM 1141 C CA . SER A 1 151 ? -5.126 -7.609 -8.068 1.00 93.00 151 SER A CA 1
ATOM 1142 C C . SER A 1 151 ? -6.624 -7.323 -8.015 1.00 93.00 151 SER A C 1
ATOM 1144 O O . SER A 1 151 ? -7.301 -7.727 -7.067 1.00 93.00 151 SER A O 1
ATOM 1146 N N . TRP A 1 152 ? -7.160 -6.600 -8.998 1.00 92.38 152 TRP A N 1
ATOM 1147 C CA . TRP A 1 152 ? -8.599 -6.394 -9.103 1.00 92.38 152 TRP A CA 1
ATOM 1148 C C . TRP A 1 152 ? -9.341 -7.723 -9.271 1.00 92.38 152 TRP A C 1
ATOM 1150 O O . TRP A 1 152 ? -8.791 -8.710 -9.754 1.00 92.38 152 TRP A O 1
ATOM 1160 N N . ALA A 1 153 ? -10.633 -7.731 -8.925 1.00 91.19 153 ALA A N 1
ATOM 1161 C CA . ALA A 1 153 ? -11.495 -8.899 -9.124 1.00 91.19 153 ALA A CA 1
ATOM 1162 C C . ALA A 1 153 ? -11.490 -9.381 -10.587 1.00 91.19 153 ALA A C 1
ATOM 1164 O O . ALA A 1 153 ? -11.530 -10.583 -10.848 1.00 91.19 153 ALA A O 1
ATOM 1165 N N . LEU A 1 154 ? -11.399 -8.434 -11.527 1.00 91.75 154 LEU A N 1
ATOM 1166 C CA . LEU A 1 154 ? -11.007 -8.684 -12.907 1.00 91.75 154 LEU A CA 1
ATOM 1167 C C . LEU A 1 154 ? -9.646 -8.007 -13.152 1.00 91.75 154 LEU A C 1
ATOM 1169 O O . LEU A 1 154 ? -9.618 -6.789 -13.344 1.00 91.75 154 LEU A O 1
ATOM 1173 N N . PRO A 1 155 ? -8.532 -8.761 -13.118 1.00 92.94 155 PRO A N 1
ATOM 1174 C CA . PRO A 1 155 ? -7.198 -8.209 -13.324 1.00 92.94 155 PRO A CA 1
ATOM 1175 C C . PRO A 1 155 ? -7.032 -7.546 -14.692 1.00 92.94 155 PRO A C 1
ATOM 1177 O O . PRO A 1 155 ? -7.721 -7.891 -15.658 1.00 92.94 155 PRO A O 1
ATOM 1180 N N . LEU A 1 156 ? -6.057 -6.639 -14.796 1.00 94.31 156 LEU A N 1
ATOM 1181 C CA . LEU A 1 156 ? -5.663 -6.053 -16.079 1.00 94.31 156 LEU A CA 1
ATOM 1182 C C . LEU A 1 156 ? -5.354 -7.138 -17.118 1.00 94.31 156 LEU A C 1
ATOM 1184 O O . LEU A 1 156 ? -4.594 -8.074 -16.858 1.00 94.31 156 LEU A O 1
ATOM 1188 N N . SER A 1 157 ? -5.902 -6.976 -18.325 1.00 95.25 157 SER A N 1
ATOM 1189 C CA . SER A 1 157 ? -5.570 -7.834 -19.462 1.00 95.25 157 SER A CA 1
ATOM 1190 C C . SER A 1 157 ? -4.082 -7.721 -19.807 1.00 95.25 157 SER A C 1
ATOM 1192 O O . SER A 1 157 ? -3.460 -6.687 -19.569 1.00 95.25 157 SER A O 1
ATOM 1194 N N . VAL A 1 158 ? -3.512 -8.757 -20.428 1.00 95.88 158 VAL A N 1
ATOM 1195 C CA . VAL A 1 158 ? -2.108 -8.742 -20.890 1.00 95.88 158 VAL A CA 1
ATOM 1196 C C . VAL A 1 158 ? -1.830 -7.535 -21.797 1.00 95.88 158 VAL A C 1
ATOM 1198 O O . VAL A 1 158 ? -0.771 -6.920 -21.715 1.00 95.88 158 VAL A O 1
ATOM 1201 N N . GLU A 1 159 ? -2.796 -7.147 -22.632 1.00 96.19 159 GLU A N 1
ATOM 1202 C CA . GLU A 1 159 ? -2.698 -5.952 -23.474 1.00 96.19 159 GLU A CA 1
ATOM 1203 C C . GLU A 1 159 ? -2.594 -4.667 -22.642 1.00 96.19 159 GLU A C 1
ATOM 1205 O O . GLU A 1 159 ? -1.681 -3.873 -22.859 1.00 96.19 159 GLU A O 1
ATOM 1210 N N . HIS A 1 160 ? -3.453 -4.490 -21.633 1.00 96.56 160 HIS A N 1
ATOM 1211 C CA . HIS A 1 160 ? -3.370 -3.334 -20.739 1.00 96.56 160 HIS A CA 1
ATOM 1212 C C . HIS A 1 160 ? -2.099 -3.343 -19.887 1.00 96.56 160 HIS A C 1
ATOM 1214 O O . HIS A 1 160 ? -1.527 -2.283 -19.659 1.00 96.56 160 HIS A O 1
ATOM 1220 N N . GLN A 1 161 ? -1.607 -4.507 -19.460 1.00 96.94 161 GLN A N 1
ATOM 1221 C CA . GLN A 1 161 ? -0.331 -4.606 -18.745 1.00 96.94 161 GLN A CA 1
ATOM 1222 C C . GLN A 1 161 ? 0.843 -4.121 -19.609 1.00 96.94 161 GLN A C 1
ATOM 1224 O O . GLN A 1 161 ? 1.693 -3.372 -19.125 1.00 96.94 161 GLN A O 1
ATOM 1229 N N . ARG A 1 162 ? 0.872 -4.470 -20.905 1.00 95.75 162 ARG A N 1
ATOM 1230 C CA . ARG A 1 162 ? 1.869 -3.926 -21.846 1.00 95.75 162 ARG A CA 1
ATOM 1231 C C . ARG A 1 162 ? 1.761 -2.408 -21.946 1.00 95.75 162 ARG A C 1
ATOM 1233 O O . ARG A 1 162 ? 2.765 -1.732 -21.763 1.00 95.75 162 ARG A O 1
ATOM 1240 N N . VAL A 1 163 ? 0.550 -1.876 -22.126 1.00 95.44 163 VAL A N 1
ATOM 1241 C CA . VAL A 1 163 ? 0.315 -0.421 -22.174 1.00 95.44 163 VAL A CA 1
ATOM 1242 C C . VAL A 1 163 ? 0.829 0.271 -20.906 1.00 95.44 163 VAL A C 1
ATOM 1244 O O . VAL A 1 163 ? 1.533 1.271 -21.001 1.00 95.44 163 VAL A O 1
ATOM 1247 N N . VAL A 1 164 ? 0.534 -0.275 -19.723 1.00 95.69 164 VAL A N 1
ATOM 1248 C CA . VAL A 1 164 ? 0.996 0.267 -18.432 1.00 95.69 164 VAL A CA 1
ATOM 1249 C C . VAL A 1 164 ? 2.526 0.318 -18.364 1.00 95.69 164 VAL A C 1
ATOM 1251 O O . VAL A 1 164 ? 3.091 1.345 -17.989 1.00 95.69 164 VAL A O 1
ATOM 1254 N N . ARG A 1 165 ? 3.206 -0.771 -18.746 1.00 93.56 165 ARG A N 1
ATOM 1255 C CA . ARG A 1 165 ? 4.675 -0.832 -18.804 1.00 93.56 165 ARG A CA 1
ATOM 1256 C C . ARG A 1 165 ? 5.238 0.200 -19.789 1.00 93.56 165 ARG A C 1
ATOM 1258 O O . ARG A 1 165 ? 6.205 0.895 -19.470 1.00 93.56 165 ARG A O 1
ATOM 1265 N N . ASP A 1 166 ? 4.629 0.305 -20.964 1.00 92.00 166 ASP A N 1
ATOM 1266 C CA . ASP A 1 166 ? 5.136 1.106 -22.080 1.00 92.00 166 ASP A CA 1
ATOM 1267 C C . ASP A 1 166 ? 4.992 2.615 -21.824 1.00 92.00 166 ASP A C 1
ATOM 1269 O O . ASP A 1 166 ? 5.861 3.382 -22.227 1.00 92.00 166 ASP A O 1
ATOM 1273 N N . VAL A 1 167 ? 3.988 3.060 -21.053 1.00 92.88 167 VAL A N 1
ATOM 1274 C CA . VAL A 1 167 ? 3.873 4.475 -20.636 1.00 92.88 167 VAL A CA 1
ATOM 1275 C C . VAL A 1 167 ? 5.137 4.961 -19.918 1.00 92.88 167 VAL A C 1
ATOM 1277 O O . VAL A 1 167 ? 5.597 6.076 -20.169 1.00 92.88 167 VAL A O 1
ATOM 1280 N N . VAL A 1 168 ? 5.726 4.127 -19.056 1.00 89.50 168 VAL A N 1
ATOM 1281 C CA . VAL A 1 168 ? 6.957 4.475 -18.329 1.00 89.50 168 VAL A CA 1
ATOM 1282 C C . VAL A 1 168 ? 8.192 4.329 -19.217 1.00 89.50 168 VAL A C 1
ATOM 1284 O O . VAL A 1 168 ? 9.092 5.167 -19.157 1.00 89.50 168 VAL A O 1
ATOM 1287 N N . ALA A 1 169 ? 8.247 3.270 -20.027 1.00 88.38 169 ALA A N 1
ATOM 1288 C CA . ALA A 1 169 ? 9.409 2.960 -20.857 1.00 88.38 169 ALA A CA 1
ATOM 1289 C C . ALA A 1 169 ? 9.586 3.948 -22.022 1.00 88.38 169 ALA A C 1
ATOM 1291 O O . ALA A 1 169 ? 10.688 4.454 -22.240 1.00 88.38 169 ALA A O 1
ATOM 1292 N N . ASP A 1 170 ? 8.499 4.257 -22.728 1.00 87.50 170 ASP A N 1
ATOM 1293 C CA . ASP A 1 170 ? 8.525 5.037 -23.967 1.00 87.50 170 ASP A CA 1
ATOM 1294 C C . ASP A 1 170 ? 8.270 6.530 -23.728 1.00 87.50 170 ASP A C 1
ATOM 1296 O O . ASP A 1 170 ? 8.574 7.363 -24.584 1.00 87.50 170 ASP A O 1
ATOM 1300 N N . ASN A 1 171 ? 7.709 6.881 -22.565 1.00 87.50 171 ASN A N 1
ATOM 1301 C CA . ASN A 1 171 ? 7.320 8.240 -22.191 1.00 87.50 171 ASN A CA 1
ATOM 1302 C C . ASN A 1 171 ? 6.523 8.981 -23.279 1.00 87.50 171 ASN A C 1
ATOM 1304 O O . ASN A 1 171 ? 6.751 10.166 -23.550 1.00 87.50 171 ASN A O 1
ATOM 1308 N N . THR A 1 172 ? 5.573 8.302 -23.924 1.00 80.69 172 THR A N 1
ATOM 1309 C CA . THR A 1 172 ? 4.760 8.922 -24.984 1.00 80.69 172 THR A CA 1
ATOM 1310 C C . THR A 1 172 ? 3.976 10.134 -24.480 1.00 80.69 172 THR A C 1
ATOM 1312 O O . THR A 1 172 ? 3.721 11.066 -25.242 1.00 80.69 172 THR A O 1
ATOM 1315 N N . GLU A 1 173 ? 3.670 10.152 -23.180 1.00 85.00 173 GLU A N 1
ATOM 1316 C CA . GLU A 1 173 ? 2.915 11.211 -22.503 1.00 85.00 173 GLU A CA 1
ATOM 1317 C C . GLU A 1 173 ? 3.780 12.396 -22.068 1.00 85.00 173 GLU A C 1
ATOM 1319 O O . GLU A 1 173 ? 3.257 13.375 -21.542 1.00 85.00 173 GLU A O 1
ATOM 1324 N N . LYS A 1 174 ? 5.096 12.348 -22.331 1.00 90.62 174 LYS A N 1
ATOM 1325 C CA . LYS A 1 174 ? 6.052 13.420 -22.016 1.00 90.62 174 LYS A CA 1
ATOM 1326 C C . LYS A 1 174 ? 6.014 13.832 -20.542 1.00 90.62 174 LYS A C 1
ATOM 1328 O O . LYS A 1 174 ? 6.143 15.015 -20.221 1.00 90.62 174 LYS A O 1
ATOM 1333 N N . LEU A 1 175 ? 5.860 12.853 -19.654 1.00 92.06 175 LEU A N 1
ATOM 1334 C CA . LEU A 1 175 ? 5.869 13.078 -18.217 1.00 92.06 175 LEU A CA 1
ATOM 1335 C C . LEU A 1 175 ? 7.236 13.639 -17.786 1.00 92.06 175 LEU A C 1
ATOM 1337 O O . LEU A 1 175 ? 8.279 13.142 -18.239 1.00 92.06 175 LEU A O 1
ATOM 1341 N N . PRO A 1 176 ? 7.270 14.658 -16.908 1.00 90.88 176 PRO A N 1
ATOM 1342 C CA . PRO A 1 176 ? 8.517 15.195 -16.379 1.00 90.88 176 PRO A CA 1
ATOM 1343 C C . PRO A 1 176 ? 9.349 14.118 -15.671 1.00 90.88 176 PRO A C 1
ATOM 1345 O O . PRO A 1 176 ? 8.831 13.325 -14.883 1.00 90.88 176 PRO A O 1
ATOM 1348 N N . GLY A 1 177 ? 10.658 14.104 -15.933 1.00 87.69 177 GLY A N 1
ATOM 1349 C CA . GLY A 1 177 ? 11.585 13.109 -15.376 1.00 87.69 177 GLY A CA 1
ATOM 1350 C C . GLY A 1 177 ? 11.601 11.765 -16.113 1.00 87.69 177 GLY A C 1
ATOM 1351 O O . GLY A 1 177 ? 12.332 10.869 -15.707 1.00 87.69 177 GLY A O 1
ATOM 1352 N N . LEU A 1 178 ? 10.829 11.617 -17.191 1.00 90.00 178 LEU A N 1
ATOM 1353 C CA . LEU A 1 178 ? 10.967 10.516 -18.139 1.00 90.00 178 LEU A CA 1
ATOM 1354 C C . LEU A 1 178 ? 11.533 11.021 -19.489 1.00 90.00 178 LEU A C 1
ATOM 1356 O O . LEU A 1 178 ? 11.377 12.201 -19.822 1.00 90.00 178 LEU A O 1
ATOM 1360 N N . PRO A 1 179 ? 12.150 10.148 -20.310 1.00 89.19 179 PRO A N 1
ATOM 1361 C CA . PRO A 1 179 ? 12.515 8.768 -19.986 1.00 89.19 179 PRO A CA 1
ATOM 1362 C C . PRO A 1 179 ? 13.616 8.712 -18.919 1.00 89.19 179 PRO A C 1
ATOM 1364 O O . PRO A 1 179 ? 14.407 9.645 -18.769 1.00 89.19 179 PRO A O 1
ATOM 1367 N N . LEU A 1 180 ? 13.671 7.607 -18.175 1.00 88.81 180 LEU A N 1
ATOM 1368 C CA . LEU A 1 180 ? 14.733 7.385 -17.195 1.00 88.81 180 LEU A CA 1
ATOM 1369 C C . LEU A 1 180 ? 16.083 7.190 -17.884 1.00 88.81 180 LEU A C 1
ATOM 1371 O O . LEU A 1 180 ? 16.166 6.589 -18.953 1.00 88.81 180 LEU A O 1
ATOM 1375 N N . PHE A 1 181 ? 17.159 7.601 -17.207 1.00 87.38 181 PHE A N 1
ATOM 1376 C CA . PHE A 1 181 ? 18.519 7.273 -17.644 1.00 87.38 181 PHE A CA 1
ATOM 1377 C C . PHE A 1 181 ? 18.743 5.755 -17.746 1.00 87.38 181 PHE A C 1
ATOM 1379 O O . PHE A 1 181 ? 19.376 5.284 -18.687 1.00 87.38 181 PHE A O 1
ATOM 1386 N N . ASP A 1 182 ? 18.211 4.991 -16.784 1.00 90.00 182 ASP A N 1
ATOM 1387 C CA . ASP A 1 182 ? 18.172 3.528 -16.836 1.00 90.00 182 ASP A CA 1
ATOM 1388 C C . ASP A 1 182 ? 16.708 3.055 -16.884 1.00 90.00 182 ASP A C 1
ATOM 1390 O O . ASP A 1 182 ? 16.059 2.981 -15.833 1.00 90.00 182 ASP A O 1
ATOM 1394 N N . PRO A 1 183 ? 16.171 2.745 -18.080 1.00 89.38 183 PRO A N 1
ATOM 1395 C CA . PRO A 1 183 ? 14.770 2.361 -18.244 1.00 89.38 183 PRO A CA 1
ATOM 1396 C C . PRO A 1 183 ? 14.407 1.071 -17.501 1.00 89.38 183 PRO A C 1
ATOM 1398 O O . PRO A 1 183 ? 13.245 0.875 -17.154 1.00 89.38 183 PRO A O 1
ATOM 1401 N N . ARG A 1 184 ? 15.390 0.219 -17.173 1.00 92.00 184 ARG A N 1
ATOM 1402 C CA . ARG A 1 184 ? 15.159 -1.030 -16.427 1.00 92.00 184 ARG A CA 1
ATOM 1403 C C . ARG A 1 184 ? 14.625 -0.793 -15.019 1.00 92.00 184 ARG A C 1
ATOM 1405 O O . ARG A 1 184 ? 14.001 -1.685 -14.464 1.00 92.00 184 ARG A O 1
ATOM 1412 N N . ARG A 1 185 ? 14.841 0.397 -14.446 1.00 93.38 185 ARG A N 1
ATOM 1413 C CA . ARG A 1 185 ? 14.344 0.734 -13.104 1.00 93.38 185 ARG A CA 1
ATOM 1414 C C . ARG A 1 185 ? 12.828 0.956 -13.052 1.00 93.38 185 ARG A C 1
ATOM 1416 O O . ARG A 1 185 ? 12.269 1.001 -11.954 1.00 93.38 185 ARG A O 1
ATOM 1423 N N . GLY A 1 186 ? 12.184 1.126 -14.211 1.00 94.81 186 GLY A N 1
ATOM 1424 C CA . GLY A 1 186 ? 10.733 1.235 -14.349 1.00 94.81 186 GLY A CA 1
ATOM 1425 C C . GLY A 1 186 ? 10.086 2.290 -13.445 1.00 94.81 186 GLY A C 1
ATOM 1426 O O . GLY A 1 186 ? 10.711 3.275 -13.041 1.00 94.81 186 GLY A O 1
ATOM 1427 N N . ALA A 1 187 ? 8.814 2.073 -13.102 1.00 96.69 187 ALA A N 1
ATOM 1428 C CA . ALA A 1 187 ? 8.044 3.030 -12.308 1.00 96.69 187 ALA A CA 1
ATOM 1429 C C . ALA A 1 187 ? 8.624 3.228 -10.898 1.00 96.69 187 ALA A C 1
ATOM 1431 O O . ALA A 1 187 ? 8.631 4.347 -10.393 1.00 96.69 187 ALA A O 1
ATOM 1432 N N . LEU A 1 188 ? 9.172 2.178 -10.270 1.00 96.81 188 LEU A N 1
ATOM 1433 C CA . LEU A 1 188 ? 9.778 2.300 -8.940 1.00 96.81 188 LEU A CA 1
ATOM 1434 C C . LEU A 1 188 ? 10.974 3.261 -8.957 1.00 96.81 188 LEU A C 1
ATOM 1436 O O . LEU A 1 188 ? 11.079 4.140 -8.103 1.00 96.81 188 LEU A O 1
ATOM 1440 N N . GLY A 1 189 ? 11.866 3.122 -9.942 1.00 95.50 189 GLY A N 1
ATOM 1441 C CA . GLY A 1 189 ? 12.989 4.038 -10.124 1.00 95.50 189 GLY A CA 1
ATOM 1442 C C . GLY A 1 189 ? 12.544 5.467 -10.399 1.00 95.50 189 GLY A C 1
ATOM 1443 O O . GLY A 1 189 ? 13.103 6.399 -9.823 1.00 95.50 189 GLY A O 1
ATOM 1444 N N . TYR A 1 190 ? 11.516 5.625 -11.233 1.00 95.75 190 TYR A N 1
ATOM 1445 C CA . TYR A 1 190 ? 10.918 6.921 -11.527 1.00 95.75 190 TYR A CA 1
ATOM 1446 C C . TYR A 1 190 ? 10.386 7.607 -10.269 1.00 95.75 190 TYR A C 1
ATOM 1448 O O . TYR A 1 190 ? 10.714 8.764 -10.024 1.00 95.75 190 TYR A O 1
ATOM 1456 N N . LEU A 1 191 ? 9.623 6.912 -9.429 1.00 96.25 191 LEU A N 1
ATOM 1457 C CA . LEU A 1 191 ? 9.027 7.515 -8.235 1.00 96.25 191 LEU A CA 1
ATOM 1458 C C . LEU A 1 191 ? 10.062 7.835 -7.148 1.00 96.25 191 LEU A C 1
ATOM 1460 O O . LEU A 1 191 ? 9.944 8.860 -6.477 1.00 96.25 191 LEU A O 1
ATOM 1464 N N . LEU A 1 192 ? 11.099 7.004 -7.010 1.00 95.00 192 LEU A N 1
ATOM 1465 C CA . LEU A 1 192 ? 12.199 7.240 -6.067 1.00 95.00 192 LEU A CA 1
ATOM 1466 C C . LEU A 1 192 ? 13.090 8.423 -6.473 1.00 95.00 192 LEU A C 1
ATOM 1468 O O . LEU A 1 192 ? 13.739 9.035 -5.622 1.00 95.00 192 LEU A O 1
ATOM 1472 N N . GLU A 1 193 ? 13.140 8.766 -7.760 1.00 90.50 193 GLU A N 1
ATOM 1473 C CA . GLU A 1 193 ? 13.906 9.912 -8.238 1.00 90.50 193 GLU A CA 1
ATOM 1474 C C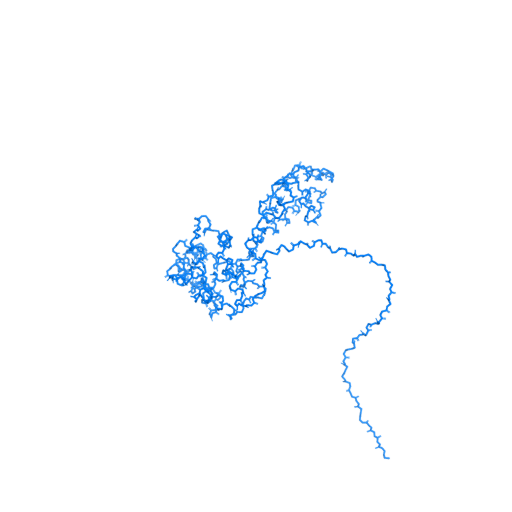 . GLU A 1 193 ? 13.265 11.230 -7.779 1.00 90.50 193 GLU A C 1
ATOM 1476 O O . GLU A 1 193 ? 12.185 11.619 -8.231 1.00 90.50 193 GLU A O 1
ATOM 1481 N N . GLY A 1 194 ? 13.962 11.925 -6.876 1.00 83.56 194 GLY A N 1
ATOM 1482 C CA . GLY A 1 194 ? 13.499 13.163 -6.243 1.00 83.56 194 GLY A CA 1
ATOM 1483 C C . GLY A 1 194 ? 12.732 12.953 -4.934 1.00 83.56 194 GLY A C 1
ATOM 1484 O O . GLY A 1 194 ? 12.544 13.920 -4.203 1.00 83.56 194 GLY A O 1
ATOM 1485 N N . ASN A 1 195 ? 12.365 11.711 -4.595 1.00 88.00 195 ASN A N 1
ATOM 1486 C CA . ASN A 1 195 ? 11.671 11.355 -3.352 1.00 88.00 195 ASN A CA 1
ATOM 1487 C C . ASN A 1 195 ? 12.349 10.149 -2.676 1.00 88.00 195 ASN A C 1
ATOM 1489 O O . ASN A 1 195 ? 11.779 9.056 -2.633 1.00 88.00 195 ASN A O 1
ATOM 1493 N N . PRO A 1 196 ? 13.590 10.304 -2.175 1.00 86.81 196 PRO A N 1
ATOM 1494 C CA . PRO A 1 196 ? 14.284 9.208 -1.516 1.00 86.81 196 PRO A CA 1
ATOM 1495 C C . PRO A 1 196 ? 13.547 8.796 -0.239 1.00 86.81 196 PRO A C 1
ATOM 1497 O O . PRO A 1 196 ? 13.173 9.637 0.580 1.00 86.81 196 PRO A O 1
ATOM 1500 N N . LEU A 1 197 ? 13.383 7.488 -0.063 1.00 92.31 197 LEU A N 1
ATOM 1501 C CA . LEU A 1 197 ? 12.819 6.903 1.148 1.00 92.31 197 LEU A CA 1
ATOM 1502 C C . LEU A 1 197 ? 13.896 6.767 2.230 1.00 92.31 197 LEU A C 1
ATOM 1504 O O . LEU A 1 197 ? 15.062 6.476 1.951 1.00 92.31 197 LEU A O 1
ATOM 1508 N N . SER A 1 198 ? 13.496 6.950 3.482 1.00 90.12 198 SER A N 1
ATOM 1509 C CA . SER A 1 198 ? 14.319 6.654 4.651 1.00 90.12 198 SER A CA 1
ATOM 1510 C C . SER A 1 198 ? 14.561 5.148 4.798 1.00 90.12 198 SER A C 1
ATOM 1512 O O . SER A 1 198 ? 13.800 4.313 4.305 1.00 90.12 198 SER A O 1
ATOM 1514 N N . GLY A 1 199 ? 15.597 4.780 5.558 1.00 86.12 199 GLY A N 1
ATOM 1515 C CA . GLY A 1 199 ? 15.899 3.372 5.835 1.00 86.12 199 GLY A CA 1
ATOM 1516 C C . GLY A 1 199 ? 14.746 2.616 6.504 1.00 86.12 199 GLY A C 1
ATOM 1517 O O . GLY A 1 199 ? 14.572 1.432 6.246 1.00 86.12 199 GLY A O 1
ATOM 1518 N N . THR A 1 200 ? 13.928 3.289 7.321 1.00 86.81 200 THR A N 1
ATOM 1519 C CA . THR A 1 200 ? 12.741 2.686 7.945 1.00 86.81 200 THR A CA 1
ATOM 1520 C C . THR A 1 200 ? 11.596 2.478 6.960 1.00 86.81 200 THR A C 1
ATOM 1522 O O . THR A 1 200 ? 10.915 1.462 7.046 1.00 86.81 200 THR A O 1
ATOM 1525 N N . GLU A 1 201 ? 11.392 3.400 6.015 1.00 89.12 201 GLU A N 1
ATOM 1526 C CA . GLU A 1 201 ? 10.355 3.266 4.981 1.00 89.12 201 GLU A CA 1
ATOM 1527 C C . GLU A 1 201 ? 10.702 2.145 3.997 1.00 89.12 201 GLU A C 1
ATOM 1529 O O . GLU A 1 201 ? 9.838 1.353 3.644 1.00 89.12 201 GLU A O 1
ATOM 1534 N N . LEU A 1 202 ? 11.978 1.990 3.630 1.00 88.56 202 LEU A N 1
ATOM 1535 C CA . LEU A 1 202 ? 12.431 0.913 2.737 1.00 88.56 202 LEU A CA 1
ATOM 1536 C C . LEU A 1 202 ? 12.185 -0.505 3.291 1.00 88.56 202 LEU A C 1
ATOM 1538 O O . LEU A 1 202 ? 12.185 -1.467 2.525 1.00 88.56 202 LEU A O 1
ATOM 1542 N N . GLN A 1 203 ? 11.983 -0.652 4.604 1.00 89.81 203 GLN A N 1
ATOM 1543 C CA . GLN A 1 203 ? 11.702 -1.944 5.242 1.00 89.81 203 GLN A CA 1
ATOM 1544 C C . GLN A 1 203 ? 10.204 -2.273 5.331 1.00 89.81 203 GLN A C 1
ATOM 1546 O O . GLN A 1 203 ? 9.861 -3.411 5.651 1.00 89.81 203 GLN A O 1
ATOM 1551 N N . ASP A 1 204 ? 9.324 -1.310 5.049 1.00 92.50 204 ASP A N 1
ATOM 1552 C CA . ASP A 1 204 ? 7.871 -1.426 5.180 1.00 92.50 204 ASP A CA 1
ATOM 1553 C C . ASP A 1 204 ? 7.207 -1.091 3.829 1.00 92.50 204 ASP A C 1
ATOM 1555 O O . ASP A 1 204 ? 7.010 0.086 3.517 1.00 92.50 204 ASP A O 1
ATOM 1559 N N . PRO A 1 205 ? 6.883 -2.105 2.998 1.00 94.25 205 PRO A N 1
ATOM 1560 C CA . PRO A 1 205 ? 6.369 -1.889 1.645 1.00 94.25 205 PRO A CA 1
ATOM 1561 C C . PRO A 1 205 ? 5.109 -1.026 1.595 1.00 94.25 205 PRO A C 1
ATOM 1563 O O . PRO A 1 205 ? 4.980 -0.201 0.696 1.00 94.25 205 PRO A O 1
ATOM 1566 N N . ALA A 1 206 ? 4.207 -1.169 2.571 1.00 93.75 206 ALA A N 1
ATOM 1567 C CA . ALA A 1 206 ? 2.992 -0.366 2.627 1.00 93.75 206 ALA A CA 1
ATOM 1568 C C . ALA A 1 206 ? 3.340 1.113 2.833 1.00 93.75 206 ALA A C 1
ATOM 1570 O O . ALA A 1 206 ? 2.955 1.944 2.015 1.00 93.75 206 ALA A O 1
ATOM 1571 N N . LYS A 1 207 ? 4.166 1.437 3.837 1.00 93.56 207 LYS A N 1
ATOM 1572 C CA . LYS A 1 207 ? 4.589 2.827 4.091 1.00 93.56 207 LYS A CA 1
ATOM 1573 C C . LYS A 1 207 ? 5.411 3.422 2.956 1.00 93.56 207 LYS A C 1
ATOM 1575 O O . LYS A 1 207 ? 5.256 4.601 2.649 1.00 93.56 207 LYS A O 1
ATOM 1580 N N . ALA A 1 208 ? 6.279 2.625 2.335 1.00 96.00 208 ALA A N 1
ATOM 1581 C CA . ALA A 1 208 ? 7.012 3.051 1.150 1.00 96.00 208 ALA A CA 1
ATOM 1582 C C . ALA A 1 208 ? 6.044 3.473 0.039 1.00 96.00 208 ALA A C 1
ATOM 1584 O O . ALA A 1 208 ? 6.181 4.564 -0.509 1.00 96.00 208 ALA A O 1
ATOM 1585 N N . LEU A 1 209 ? 5.037 2.648 -0.260 1.00 96.56 209 LEU A N 1
ATOM 1586 C CA . LEU A 1 209 ? 4.041 2.955 -1.284 1.00 96.56 209 LEU A CA 1
ATOM 1587 C C . LEU A 1 209 ? 3.142 4.131 -0.896 1.00 96.56 209 LEU A C 1
ATOM 1589 O O . LEU A 1 209 ? 2.923 4.990 -1.739 1.00 96.56 209 LEU A O 1
ATOM 1593 N N . GLU A 1 210 ? 2.693 4.233 0.360 1.00 95.31 210 GLU A N 1
ATOM 1594 C CA . GLU A 1 210 ? 1.973 5.415 0.866 1.00 95.31 210 GLU A CA 1
ATOM 1595 C C . GLU A 1 210 ? 2.759 6.700 0.554 1.00 95.31 210 GLU A C 1
ATOM 1597 O O . GLU A 1 210 ? 2.205 7.668 0.034 1.00 95.31 210 GLU A O 1
ATOM 1602 N N . LYS A 1 211 ? 4.073 6.692 0.813 1.00 95.31 211 LYS A N 1
ATOM 1603 C CA . LYS A 1 211 ? 4.945 7.848 0.594 1.00 95.31 211 LYS A CA 1
ATOM 1604 C C . LYS A 1 211 ? 5.181 8.153 -0.883 1.00 95.31 211 LYS A C 1
ATOM 1606 O O . LYS A 1 211 ? 5.189 9.320 -1.264 1.00 95.31 211 LYS A O 1
ATOM 1611 N N . LEU A 1 212 ? 5.406 7.122 -1.696 1.00 96.62 212 LEU A N 1
ATOM 1612 C CA . LEU A 1 212 ? 5.634 7.272 -3.134 1.00 96.62 212 LEU A CA 1
ATOM 1613 C C . LEU A 1 212 ? 4.373 7.765 -3.856 1.00 96.62 212 LEU A C 1
ATOM 1615 O O . LEU A 1 212 ? 4.474 8.616 -4.740 1.00 96.62 212 LEU A O 1
ATOM 1619 N N . LEU A 1 213 ? 3.203 7.258 -3.458 1.00 96.06 213 LEU A N 1
ATOM 1620 C CA . LEU A 1 213 ? 1.909 7.648 -4.012 1.00 96.06 213 LEU A CA 1
ATOM 1621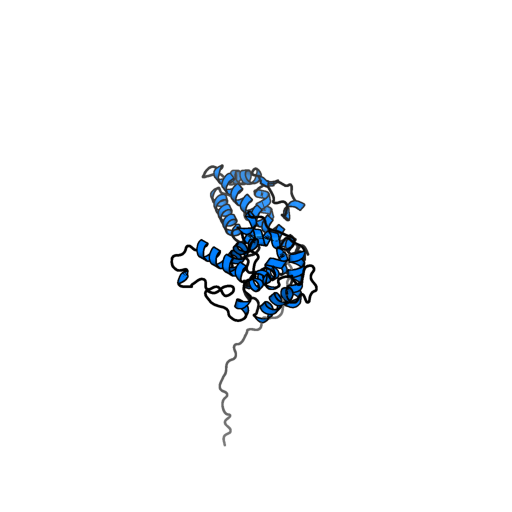 C C . LEU A 1 213 ? 1.487 9.053 -3.570 1.00 96.06 213 LEU A C 1
ATOM 1623 O O . LEU A 1 213 ? 0.846 9.752 -4.344 1.00 96.06 213 LEU A O 1
ATOM 1627 N N . ASP A 1 214 ? 1.917 9.532 -2.398 1.00 94.00 214 ASP A N 1
ATOM 1628 C CA . ASP A 1 214 ? 1.712 10.923 -1.963 1.00 94.00 214 ASP A CA 1
ATOM 1629 C C . ASP A 1 214 ? 2.651 11.929 -2.669 1.00 94.00 214 ASP A C 1
ATOM 1631 O O . ASP A 1 214 ? 3.268 12.803 -2.057 1.00 94.00 214 ASP A O 1
ATOM 1635 N N . THR A 1 215 ? 2.783 11.824 -3.993 1.00 94.12 215 THR A N 1
ATOM 1636 C CA . THR A 1 215 ? 3.573 12.752 -4.809 1.00 94.12 215 THR A CA 1
ATOM 1637 C C . THR A 1 215 ? 2.802 13.169 -6.062 1.00 94.12 215 THR A C 1
ATOM 1639 O O . THR A 1 215 ? 2.135 12.333 -6.670 1.00 94.12 215 THR A O 1
ATOM 1642 N N . PRO A 1 216 ? 2.907 14.436 -6.516 1.00 93.19 216 PRO A N 1
ATOM 1643 C CA . PRO A 1 216 ? 2.312 14.849 -7.793 1.00 93.19 216 PRO A CA 1
ATOM 1644 C C . PRO A 1 216 ? 2.770 13.967 -8.962 1.00 93.19 216 PRO A C 1
ATOM 1646 O O . PRO A 1 216 ? 1.988 13.638 -9.843 1.00 93.19 216 PRO A O 1
ATOM 1649 N N . LYS A 1 217 ? 4.023 13.504 -8.902 1.00 93.56 217 LYS A N 1
ATOM 1650 C CA . LYS A 1 217 ? 4.646 12.602 -9.874 1.00 93.56 217 LYS A CA 1
ATOM 1651 C C . LYS A 1 217 ? 3.911 11.260 -9.996 1.00 93.56 217 LYS A C 1
ATOM 1653 O O . LYS A 1 217 ? 3.708 10.774 -11.104 1.00 93.56 217 LYS A O 1
ATOM 1658 N N . ALA A 1 218 ? 3.497 10.669 -8.873 1.00 95.75 218 ALA A N 1
ATOM 1659 C CA . ALA A 1 218 ? 2.674 9.462 -8.883 1.00 95.75 218 ALA A CA 1
ATOM 1660 C C . ALA A 1 218 ? 1.280 9.732 -9.457 1.00 95.75 218 ALA A C 1
ATOM 1662 O O . ALA A 1 218 ? 0.810 8.955 -10.283 1.00 95.75 218 ALA A O 1
ATOM 1663 N N . GLN A 1 219 ? 0.655 10.850 -9.080 1.00 95.00 219 GLN A N 1
ATOM 1664 C CA . GLN A 1 219 ? -0.672 11.217 -9.579 1.00 95.00 219 GLN A CA 1
ATOM 1665 C C . GLN A 1 219 ? -0.677 11.391 -11.105 1.00 95.00 219 GLN A C 1
ATOM 1667 O O . GLN A 1 219 ? -1.510 10.798 -11.788 1.00 95.00 219 GLN A O 1
ATOM 1672 N N . GLU A 1 220 ? 0.283 12.144 -11.646 1.00 94.50 220 GLU A N 1
ATOM 1673 C CA . GLU A 1 220 ? 0.432 12.357 -13.090 1.00 94.50 220 GLU A CA 1
ATOM 1674 C C . GLU A 1 220 ? 0.670 11.038 -13.836 1.00 94.50 220 GLU A C 1
ATOM 1676 O O . GLU A 1 220 ? 0.041 10.787 -14.866 1.00 94.50 220 GLU A O 1
ATOM 1681 N N . LEU A 1 221 ? 1.525 10.160 -13.297 1.00 96.44 221 LEU A N 1
ATOM 1682 C CA . LEU A 1 221 ? 1.774 8.843 -13.882 1.00 96.44 221 LEU A CA 1
ATOM 1683 C C . LEU A 1 221 ? 0.510 7.973 -13.891 1.00 96.44 221 LEU A C 1
ATOM 1685 O O . LEU A 1 221 ? 0.173 7.391 -14.922 1.00 96.44 221 LEU A O 1
ATOM 1689 N N . GLY A 1 222 ? -0.198 7.887 -12.764 1.00 96.19 222 GLY A N 1
ATOM 1690 C CA . GLY A 1 222 ? -1.422 7.096 -12.643 1.00 96.19 222 GLY A CA 1
ATOM 1691 C C . GLY A 1 222 ? -2.515 7.568 -13.595 1.00 96.19 222 GLY A C 1
ATOM 1692 O O . GLY A 1 222 ? -3.110 6.754 -14.299 1.00 96.19 222 GLY A O 1
ATOM 1693 N N . GLN A 1 223 ? -2.724 8.884 -13.684 1.00 95.38 223 GLN A N 1
ATOM 1694 C CA . GLN A 1 223 ? -3.691 9.490 -14.603 1.00 95.38 223 GLN A CA 1
ATOM 1695 C C . GLN A 1 223 ? -3.317 9.262 -16.073 1.00 95.38 223 GLN A C 1
ATOM 1697 O O . GLN A 1 223 ? -4.186 8.944 -16.886 1.00 95.38 223 GLN A O 1
ATOM 1702 N N . ALA A 1 224 ? -2.031 9.368 -16.421 1.00 95.50 224 ALA A N 1
ATOM 1703 C CA . ALA A 1 224 ? -1.544 9.087 -17.769 1.00 95.50 224 ALA A CA 1
ATOM 1704 C C . ALA A 1 224 ? -1.790 7.624 -18.174 1.00 95.50 224 ALA A C 1
ATOM 1706 O O . ALA A 1 224 ? -2.299 7.354 -19.264 1.00 95.50 224 ALA A O 1
ATOM 1707 N N . ILE A 1 225 ? -1.485 6.677 -17.281 1.00 96.69 225 ILE A N 1
ATOM 1708 C CA . ILE A 1 225 ? -1.746 5.251 -17.507 1.00 96.69 225 ILE A CA 1
ATOM 1709 C C . ILE A 1 225 ? -3.248 5.001 -17.649 1.00 96.69 225 ILE A C 1
ATOM 1711 O O . ILE A 1 225 ? -3.670 4.377 -18.623 1.00 96.69 225 ILE A O 1
ATOM 1715 N N . GLN A 1 226 ? -4.053 5.517 -16.718 1.00 95.31 226 GLN A N 1
ATOM 1716 C CA . GLN A 1 226 ? -5.508 5.386 -16.732 1.00 95.31 226 GLN A CA 1
ATOM 1717 C C . GLN A 1 226 ? -6.107 5.865 -18.055 1.00 95.31 226 GLN A C 1
ATOM 1719 O O . GLN A 1 226 ? -6.917 5.162 -18.658 1.00 95.31 226 GLN A O 1
ATOM 1724 N N . ALA A 1 227 ? -5.679 7.034 -18.537 1.00 94.31 227 ALA A N 1
ATOM 1725 C CA . ALA A 1 227 ? -6.139 7.580 -19.805 1.00 94.31 227 ALA A CA 1
ATOM 1726 C C . ALA A 1 227 ? -5.786 6.663 -20.988 1.00 94.31 227 ALA A C 1
ATOM 1728 O O . ALA A 1 227 ? -6.599 6.489 -21.895 1.00 94.31 227 ALA A O 1
ATOM 1729 N N . LYS A 1 228 ? -4.603 6.034 -20.976 1.00 94.50 228 LYS A N 1
ATOM 1730 C CA . LYS A 1 228 ? -4.157 5.141 -22.057 1.00 94.50 228 LYS A CA 1
ATOM 1731 C C . LYS A 1 228 ? -4.887 3.820 -22.120 1.00 94.50 228 LYS A C 1
ATOM 1733 O O . LYS A 1 228 ? -5.149 3.335 -23.217 1.00 94.50 228 LYS A O 1
ATOM 1738 N N . VAL A 1 229 ? -5.208 3.248 -20.969 1.00 94.19 229 VAL A N 1
ATOM 1739 C CA . VAL A 1 229 ? -5.963 1.992 -20.902 1.00 94.19 229 VAL A CA 1
ATOM 1740 C C . VAL A 1 229 ? -7.476 2.214 -20.973 1.00 94.19 229 VAL A C 1
ATOM 1742 O O . VAL A 1 229 ? -8.231 1.248 -20.937 1.00 94.19 229 VAL A O 1
ATOM 1745 N N . GLY A 1 230 ? -7.936 3.471 -21.051 1.00 92.75 230 GLY A N 1
ATOM 1746 C CA . GLY A 1 230 ? -9.360 3.809 -21.027 1.00 92.75 230 GLY A CA 1
ATOM 1747 C C . GLY A 1 230 ? -10.039 3.437 -19.706 1.00 92.75 230 GLY A C 1
ATOM 1748 O O . GLY A 1 230 ? -11.198 3.027 -19.703 1.00 92.75 230 GLY A O 1
ATOM 1749 N N . GLY A 1 231 ? -9.302 3.522 -18.595 1.00 90.00 231 GLY A N 1
ATOM 1750 C CA . GLY A 1 231 ? -9.776 3.168 -17.261 1.00 90.00 231 GLY A CA 1
ATOM 1751 C C . GLY A 1 231 ? -10.830 4.137 -16.727 1.00 90.00 231 GLY A C 1
ATOM 1752 O O . GLY A 1 231 ? -10.800 5.334 -17.019 1.00 90.00 231 GLY A O 1
ATOM 1753 N N . ILE A 1 232 ? -11.750 3.620 -15.911 1.00 88.31 232 ILE A N 1
ATOM 1754 C CA . ILE A 1 232 ? -12.752 4.435 -15.216 1.00 88.31 232 ILE A CA 1
ATOM 1755 C C . ILE A 1 232 ? -12.075 5.139 -14.039 1.00 88.31 232 ILE A C 1
ATOM 1757 O O . ILE A 1 232 ? -11.420 4.491 -13.224 1.00 88.31 232 ILE A O 1
ATOM 1761 N N . ALA A 1 233 ? -12.249 6.458 -13.960 1.00 89.56 233 ALA A N 1
ATOM 1762 C CA . ALA A 1 233 ? -11.757 7.251 -12.845 1.00 89.56 233 ALA A CA 1
ATOM 1763 C C . ALA A 1 233 ? -12.561 6.947 -11.575 1.00 89.56 233 ALA A C 1
ATOM 1765 O O . ALA A 1 233 ? -13.785 7.041 -11.559 1.00 89.56 233 ALA A O 1
ATOM 1766 N N . THR A 1 234 ? -11.838 6.598 -10.522 1.00 90.06 234 THR A N 1
ATOM 1767 C CA . THR A 1 234 ? -12.307 6.456 -9.140 1.00 90.06 234 THR A CA 1
ATOM 1768 C C . THR A 1 234 ? -11.262 7.042 -8.194 1.00 90.06 234 THR A C 1
ATOM 1770 O O . THR A 1 234 ? -10.102 7.232 -8.579 1.00 90.06 234 THR A O 1
ATOM 1773 N N . ASP A 1 235 ? -11.622 7.203 -6.926 1.00 87.25 235 ASP A N 1
ATOM 1774 C CA . ASP A 1 235 ? -10.739 7.715 -5.872 1.00 87.25 235 ASP A CA 1
ATOM 1775 C C . ASP A 1 235 ? -9.465 6.876 -5.645 1.00 87.25 235 ASP A C 1
ATOM 1777 O O . ASP A 1 235 ? -8.475 7.370 -5.100 1.00 87.25 235 ASP A O 1
ATOM 1781 N N . THR A 1 236 ? -9.412 5.630 -6.133 1.00 89.44 236 THR A N 1
ATOM 1782 C CA . THR A 1 236 ? -8.235 4.740 -6.019 1.00 89.44 236 THR A CA 1
ATOM 1783 C C . THR A 1 236 ? -7.572 4.399 -7.351 1.00 89.44 236 THR A C 1
ATOM 1785 O O . THR A 1 236 ? -6.387 4.077 -7.366 1.00 89.44 236 THR A O 1
ATOM 1788 N N . SER A 1 237 ? -8.301 4.505 -8.464 1.00 91.88 237 SER A N 1
ATOM 1789 C CA . SER A 1 237 ? -7.878 4.042 -9.795 1.00 91.88 237 SER A CA 1
ATOM 1790 C C . SER A 1 237 ? -6.472 4.492 -10.217 1.00 91.88 237 SER A C 1
ATOM 1792 O O . SER A 1 237 ? -5.660 3.652 -10.606 1.00 91.88 237 SER A O 1
ATOM 1794 N N . ALA A 1 238 ? -6.126 5.777 -10.080 1.00 94.81 238 ALA A N 1
ATOM 1795 C CA . ALA A 1 238 ? -4.799 6.267 -10.456 1.00 94.81 238 ALA A CA 1
ATOM 1796 C C . ALA A 1 238 ? -3.690 5.619 -9.607 1.00 94.81 238 ALA A C 1
ATOM 1798 O O . ALA A 1 238 ? -2.666 5.203 -10.150 1.00 94.81 238 ALA A O 1
ATOM 1799 N N . ASN A 1 239 ? -3.911 5.456 -8.296 1.00 96.44 239 ASN A N 1
ATOM 1800 C CA . ASN A 1 239 ? -2.970 4.764 -7.412 1.00 96.44 239 ASN A CA 1
ATOM 1801 C C . ASN A 1 239 ? -2.826 3.288 -7.810 1.00 96.44 239 ASN A C 1
ATOM 1803 O O . ASN A 1 239 ? -1.707 2.784 -7.880 1.00 96.44 239 ASN A O 1
ATOM 1807 N N . ASP A 1 240 ? -3.926 2.612 -8.145 1.00 96.50 240 ASP A N 1
ATOM 1808 C CA . ASP A 1 240 ? -3.916 1.209 -8.578 1.00 96.50 240 ASP A CA 1
ATOM 1809 C C . ASP A 1 240 ? -3.114 1.003 -9.872 1.00 96.50 240 ASP A C 1
ATOM 1811 O O . ASP A 1 240 ? -2.405 -0.000 -10.024 1.00 96.50 240 ASP A O 1
ATOM 1815 N N . TYR A 1 241 ? -3.172 1.960 -10.798 1.00 97.38 241 TYR A N 1
ATOM 1816 C CA . TYR A 1 241 ? -2.356 1.940 -12.010 1.00 97.38 241 TYR A CA 1
ATOM 1817 C C . TYR A 1 241 ? -0.873 2.172 -11.726 1.00 97.38 241 TYR A C 1
ATOM 1819 O O . TYR A 1 241 ? -0.033 1.481 -12.306 1.00 97.38 241 TYR A O 1
ATOM 1827 N N . VAL A 1 242 ? -0.533 3.079 -10.807 1.00 97.75 242 VAL A N 1
ATOM 1828 C CA . VAL A 1 242 ? 0.862 3.281 -10.385 1.00 97.75 242 VAL A CA 1
ATOM 1829 C C . VAL A 1 242 ? 1.418 2.027 -9.714 1.00 97.75 242 VAL A C 1
ATOM 1831 O O . VAL A 1 242 ? 2.524 1.602 -10.043 1.00 97.75 242 VAL A O 1
ATOM 1834 N N . LEU A 1 243 ? 0.651 1.400 -8.819 1.00 98.00 243 LEU A N 1
ATOM 1835 C CA . LEU A 1 243 ? 1.028 0.132 -8.192 1.00 98.00 243 LEU A CA 1
ATOM 1836 C C . LEU A 1 243 ? 1.273 -0.946 -9.251 1.00 98.00 243 LEU A C 1
ATOM 1838 O O . LEU A 1 243 ? 2.323 -1.587 -9.241 1.00 98.00 243 LEU A O 1
ATOM 1842 N N . SER A 1 244 ? 0.371 -1.072 -10.228 1.00 97.50 244 SER A N 1
ATOM 1843 C CA . SER A 1 244 ? 0.548 -1.997 -11.355 1.00 97.50 244 SER A CA 1
ATOM 1844 C C . SER A 1 244 ? 1.839 -1.709 -12.124 1.00 97.50 244 SER A C 1
ATOM 1846 O O . SER A 1 244 ? 2.604 -2.624 -12.411 1.00 97.50 244 SER A O 1
ATOM 1848 N N . ALA A 1 245 ? 2.130 -0.439 -12.418 1.00 97.44 245 ALA A N 1
ATOM 1849 C CA . ALA A 1 245 ? 3.343 -0.039 -13.127 1.00 97.44 245 ALA A CA 1
ATOM 1850 C C . ALA A 1 245 ? 4.628 -0.349 -12.343 1.00 97.44 245 ALA A C 1
ATOM 1852 O O . ALA A 1 245 ? 5.650 -0.679 -12.947 1.00 97.44 245 ALA A O 1
ATOM 1853 N N . ILE A 1 246 ? 4.593 -0.270 -11.008 1.00 97.75 246 ILE A N 1
ATOM 1854 C CA . ILE A 1 246 ? 5.710 -0.680 -10.146 1.00 97.75 246 ILE A CA 1
ATOM 1855 C C . ILE A 1 246 ? 5.971 -2.179 -10.303 1.00 97.75 246 ILE A C 1
ATOM 1857 O O . ILE A 1 246 ? 7.104 -2.560 -10.596 1.00 97.75 246 ILE A O 1
ATOM 1861 N N . HIS A 1 247 ? 4.940 -3.016 -10.165 1.00 97.00 247 HIS A N 1
ATOM 1862 C CA . HIS A 1 247 ? 5.081 -4.473 -10.288 1.00 97.00 247 HIS A CA 1
ATOM 1863 C C . HIS A 1 247 ? 5.513 -4.896 -11.691 1.00 97.00 247 HIS A C 1
ATOM 1865 O O . HIS A 1 247 ? 6.471 -5.648 -11.826 1.00 97.00 247 HIS A O 1
ATOM 1871 N N . LEU A 1 248 ? 4.900 -4.342 -12.738 1.00 96.12 248 LEU A N 1
ATOM 1872 C CA . LEU A 1 248 ? 5.245 -4.645 -14.133 1.00 96.12 248 LEU A CA 1
ATOM 1873 C C . LEU A 1 248 ? 6.634 -4.128 -14.535 1.00 96.12 248 LEU A C 1
ATOM 1875 O O . LEU A 1 248 ? 7.271 -4.690 -15.422 1.00 96.12 248 LEU A O 1
ATOM 1879 N N . GLY A 1 249 ? 7.119 -3.059 -13.897 1.00 95.44 249 GLY A N 1
ATOM 1880 C CA . GLY A 1 249 ? 8.492 -2.583 -14.069 1.00 95.44 249 GLY A CA 1
ATOM 1881 C C . GLY A 1 249 ? 9.523 -3.480 -13.377 1.00 95.44 249 GLY A C 1
ATOM 1882 O O . GLY A 1 249 ? 10.626 -3.655 -13.891 1.00 95.44 249 GLY A O 1
ATOM 1883 N N . LEU A 1 250 ? 9.168 -4.061 -12.228 1.00 96.56 250 LEU A N 1
ATOM 1884 C CA . LEU A 1 250 ? 10.012 -5.009 -11.495 1.00 96.56 250 LEU A CA 1
ATOM 1885 C C . LEU A 1 250 ? 10.017 -6.402 -12.140 1.00 96.56 250 LEU A C 1
ATOM 1887 O O . LEU A 1 250 ? 11.062 -7.048 -12.182 1.00 96.56 250 LEU A O 1
ATOM 1891 N N . ASP A 1 251 ? 8.876 -6.850 -12.656 1.00 95.62 251 ASP A N 1
ATOM 1892 C CA . ASP A 1 251 ? 8.687 -8.161 -13.276 1.00 95.62 251 ASP A CA 1
ATOM 1893 C C . ASP A 1 251 ? 7.994 -8.062 -14.647 1.00 95.62 251 ASP A C 1
ATOM 1895 O O . ASP A 1 251 ? 6.854 -8.508 -14.816 1.00 95.62 251 ASP A O 1
ATOM 1899 N N . PRO A 1 252 ? 8.661 -7.483 -15.662 1.00 94.00 252 PRO A N 1
ATOM 1900 C CA . PRO A 1 252 ? 8.119 -7.441 -17.016 1.00 94.00 252 PRO A CA 1
ATOM 1901 C C . PRO A 1 252 ? 7.998 -8.837 -17.642 1.00 94.00 252 PRO A C 1
ATOM 1903 O O . PRO A 1 252 ? 7.208 -9.023 -18.570 1.00 94.00 252 PRO A O 1
ATOM 1906 N N . GLU A 1 253 ? 8.770 -9.819 -17.165 1.00 92.75 253 GLU A N 1
ATOM 1907 C CA . GLU A 1 253 ? 8.724 -11.198 -17.652 1.00 92.75 253 GLU A CA 1
ATOM 1908 C C . GLU A 1 253 ? 7.371 -11.868 -17.375 1.00 92.75 253 GLU A C 1
ATOM 1910 O O . GLU A 1 253 ? 6.910 -12.665 -18.198 1.00 92.75 253 GLU A O 1
ATOM 1915 N N . SER A 1 254 ? 6.703 -11.499 -16.276 1.00 91.75 254 SER A N 1
ATOM 1916 C CA . SER A 1 254 ? 5.379 -12.017 -15.904 1.00 91.75 254 SER A CA 1
ATOM 1917 C C . SER A 1 254 ? 4.286 -11.780 -16.956 1.00 91.75 254 SER A C 1
ATOM 1919 O O . SER A 1 254 ? 3.351 -12.576 -17.043 1.00 91.75 254 SER A O 1
ATOM 1921 N N . ILE A 1 255 ? 4.420 -10.741 -17.792 1.00 91.62 255 ILE A N 1
ATOM 1922 C CA . ILE A 1 255 ? 3.440 -10.390 -18.833 1.00 91.62 255 ILE A CA 1
ATOM 1923 C C . ILE A 1 255 ? 3.382 -11.471 -19.919 1.00 91.62 255 ILE A C 1
ATOM 1925 O O . ILE A 1 255 ? 2.305 -11.871 -20.357 1.00 91.62 255 ILE A O 1
ATOM 1929 N N . GLU A 1 256 ? 4.548 -11.924 -20.383 1.00 88.06 256 GLU A N 1
ATOM 1930 C CA . GLU A 1 256 ? 4.659 -12.840 -21.526 1.00 88.06 256 GLU A CA 1
ATOM 1931 C C . GLU A 1 256 ? 4.851 -14.295 -21.092 1.00 88.06 256 GLU A C 1
ATOM 1933 O O . GLU A 1 256 ? 4.431 -15.220 -21.789 1.00 88.06 256 GLU A O 1
ATOM 1938 N N . GLN A 1 257 ? 5.531 -14.512 -19.965 1.00 85.56 257 GLN A N 1
ATOM 1939 C CA . GLN A 1 257 ? 5.937 -15.833 -19.493 1.00 85.56 257 GLN A CA 1
ATOM 1940 C C . GLN A 1 257 ? 5.697 -15.963 -17.981 1.00 85.56 257 GLN A C 1
ATOM 1942 O O . GLN A 1 257 ? 6.655 -16.099 -17.215 1.00 85.56 257 GLN A O 1
ATOM 1947 N N . PRO A 1 258 ? 4.429 -15.947 -17.526 1.00 83.88 258 PRO A N 1
ATOM 1948 C CA . PRO A 1 258 ? 4.122 -16.090 -16.110 1.00 83.88 258 PRO A CA 1
ATOM 1949 C C . PRO A 1 258 ? 4.599 -17.455 -15.597 1.00 83.88 258 PRO A C 1
ATOM 1951 O O . PRO A 1 258 ? 4.219 -18.511 -16.112 1.00 83.88 258 PRO A O 1
ATOM 1954 N N . GLY A 1 259 ? 5.437 -17.438 -14.560 1.00 84.69 259 GLY A N 1
ATOM 1955 C CA . GLY A 1 259 ? 5.965 -18.637 -13.916 1.00 84.69 259 GLY A CA 1
ATOM 1956 C C . GLY A 1 259 ? 5.416 -18.789 -12.502 1.00 84.69 259 GLY A C 1
ATOM 1957 O O . GLY A 1 259 ? 5.577 -17.901 -11.678 1.00 84.69 259 GLY A O 1
ATOM 1958 N N . ARG A 1 260 ? 4.827 -19.949 -12.175 1.00 81.81 260 ARG A N 1
ATOM 1959 C CA . ARG A 1 260 ? 4.173 -20.196 -10.869 1.00 81.81 260 ARG A CA 1
ATOM 1960 C C . ARG A 1 260 ? 5.050 -19.881 -9.646 1.00 81.81 260 ARG A C 1
ATOM 1962 O O . ARG A 1 260 ? 4.522 -19.510 -8.608 1.00 81.81 260 ARG A O 1
ATOM 1969 N N . ASN A 1 261 ? 6.363 -20.080 -9.755 1.00 88.88 261 ASN A N 1
ATOM 1970 C CA . ASN A 1 261 ? 7.322 -19.839 -8.673 1.00 88.88 261 ASN A CA 1
ATOM 1971 C C . ASN A 1 261 ? 8.448 -18.897 -9.131 1.00 88.88 261 ASN A C 1
ATOM 1973 O O . ASN A 1 261 ? 9.583 -19.016 -8.669 1.00 88.88 261 ASN A O 1
ATOM 1977 N N . THR A 1 262 ? 8.186 -18.043 -10.117 1.00 91.56 262 THR A N 1
ATOM 1978 C CA . THR A 1 262 ? 9.203 -17.180 -10.715 1.00 91.56 262 THR A CA 1
ATOM 1979 C C . THR A 1 262 ? 8.724 -15.747 -10.694 1.00 91.56 262 THR A C 1
ATOM 1981 O O . THR A 1 262 ? 7.622 -15.476 -11.148 1.00 91.56 262 THR A O 1
ATOM 1984 N N . VAL A 1 263 ? 9.571 -14.859 -10.183 1.00 93.25 263 VAL A N 1
ATOM 1985 C CA . VAL A 1 263 ? 9.325 -13.416 -10.163 1.00 93.25 263 VAL A CA 1
ATOM 1986 C C . VAL A 1 263 ? 10.537 -12.711 -10.742 1.00 93.25 263 VAL A C 1
ATOM 1988 O O . VAL A 1 263 ? 11.667 -13.005 -10.357 1.00 93.25 263 VAL A O 1
ATOM 1991 N N . ALA A 1 264 ? 10.340 -11.820 -11.703 1.00 93.12 264 ALA A N 1
ATOM 1992 C CA . ALA A 1 264 ? 11.406 -11.054 -12.347 1.00 93.12 264 ALA A CA 1
ATOM 1993 C C . ALA A 1 264 ? 12.532 -11.945 -12.926 1.00 93.12 264 ALA A C 1
ATOM 1995 O O . ALA A 1 264 ? 13.718 -11.588 -12.878 1.00 93.12 264 ALA A O 1
ATOM 1996 N N . GLY A 1 265 ? 12.178 -13.140 -13.413 1.00 92.38 265 GLY A N 1
ATOM 1997 C CA . GLY A 1 265 ? 13.116 -14.172 -13.878 1.00 92.38 265 GLY A CA 1
ATOM 1998 C C . GLY A 1 265 ? 13.864 -14.938 -12.771 1.00 92.38 265 GLY A C 1
ATOM 1999 O O . GLY A 1 265 ? 14.712 -15.775 -13.073 1.00 92.38 265 GLY A O 1
ATOM 2000 N N . PHE A 1 266 ? 13.567 -14.685 -11.495 1.00 94.06 266 PHE A N 1
ATOM 2001 C CA . PHE A 1 266 ? 14.147 -15.367 -10.337 1.00 94.06 266 PHE A CA 1
ATOM 2002 C C . PHE A 1 266 ? 13.248 -16.511 -9.857 1.00 94.06 266 PHE A C 1
ATOM 2004 O O . PHE A 1 266 ? 12.093 -16.292 -9.498 1.00 94.06 266 PHE A O 1
ATOM 2011 N N . ASN A 1 267 ? 13.772 -17.739 -9.807 1.00 93.19 267 ASN A N 1
ATOM 2012 C CA . ASN A 1 267 ? 13.023 -18.900 -9.321 1.00 93.19 267 ASN A CA 1
ATOM 2013 C C . ASN A 1 267 ? 13.053 -18.982 -7.785 1.00 93.19 267 ASN A C 1
ATOM 2015 O O . ASN A 1 267 ? 14.037 -19.423 -7.186 1.00 93.19 267 ASN A O 1
ATOM 2019 N N . LEU A 1 268 ? 11.937 -18.621 -7.151 1.00 91.31 268 LEU A N 1
ATOM 2020 C CA . LEU A 1 268 ? 11.749 -18.678 -5.700 1.00 91.31 268 LEU 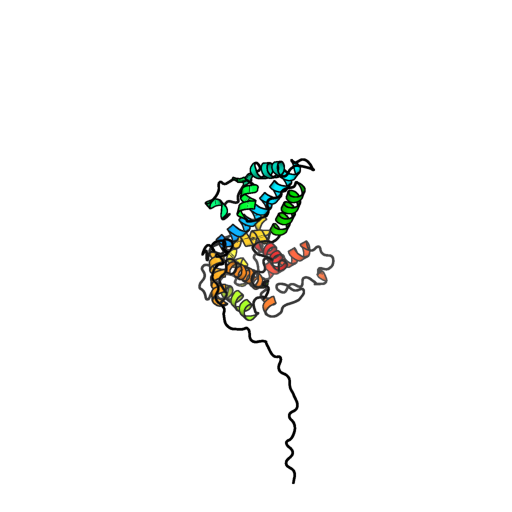A CA 1
ATOM 2021 C C . LEU A 1 268 ? 11.844 -20.109 -5.151 1.00 91.31 268 LEU A C 1
ATOM 2023 O O . LEU A 1 268 ? 12.261 -20.299 -4.013 1.00 91.31 268 LEU A O 1
ATOM 2027 N N . ALA A 1 269 ? 11.508 -21.116 -5.961 1.00 89.62 269 ALA A N 1
ATOM 2028 C CA . ALA A 1 269 ? 11.477 -22.523 -5.565 1.00 89.62 269 ALA A CA 1
ATOM 2029 C C . ALA A 1 269 ? 12.710 -23.328 -6.012 1.00 89.62 269 ALA A C 1
ATOM 2031 O O . ALA A 1 269 ? 12.672 -24.558 -5.970 1.00 89.62 269 ALA A O 1
ATOM 2032 N N . ALA A 1 270 ? 13.781 -22.665 -6.462 1.00 91.44 270 ALA A N 1
ATOM 2033 C CA . ALA A 1 270 ? 15.006 -23.347 -6.867 1.00 91.44 270 ALA A CA 1
ATOM 2034 C C . ALA A 1 270 ? 15.575 -24.215 -5.732 1.00 91.44 270 ALA A C 1
ATOM 2036 O O . ALA A 1 270 ? 15.580 -23.800 -4.572 1.00 91.44 270 ALA A O 1
ATOM 2037 N N . ASP A 1 271 ? 16.116 -25.385 -6.079 1.00 91.56 271 ASP A N 1
ATOM 2038 C CA . ASP A 1 271 ? 16.698 -26.341 -5.124 1.00 91.56 271 ASP A CA 1
ATOM 2039 C C . ASP A 1 271 ? 17.794 -25.708 -4.253 1.00 91.56 271 ASP A C 1
ATOM 2041 O O . ASP A 1 271 ? 17.952 -26.047 -3.083 1.00 91.56 271 ASP A O 1
ATOM 2045 N N . SER A 1 272 ? 18.509 -24.715 -4.793 1.00 90.38 272 SER A N 1
ATOM 2046 C CA . SER A 1 272 ? 19.510 -23.930 -4.065 1.00 90.38 272 SER A CA 1
ATOM 2047 C C . SER A 1 272 ? 18.944 -23.131 -2.889 1.00 90.38 272 SER A C 1
ATOM 2049 O O . SER A 1 272 ? 19.715 -22.718 -2.030 1.00 90.38 272 SER A O 1
ATOM 2051 N N . HIS A 1 273 ? 17.633 -22.888 -2.841 1.00 91.69 273 HIS A N 1
ATOM 2052 C CA . HIS A 1 273 ? 16.958 -22.170 -1.757 1.00 91.69 273 HIS A CA 1
ATOM 2053 C C . HIS A 1 273 ? 16.352 -23.109 -0.707 1.00 91.69 273 HIS A C 1
ATOM 2055 O O . HIS A 1 273 ? 15.817 -22.647 0.303 1.00 91.69 273 HIS A O 1
ATOM 2061 N N . TRP A 1 274 ? 16.422 -24.427 -0.906 1.00 89.31 274 TRP A N 1
ATOM 2062 C CA . TRP A 1 274 ? 15.860 -25.376 0.047 1.00 89.31 274 TRP A CA 1
ATOM 2063 C C . TRP A 1 274 ? 16.611 -25.322 1.381 1.00 89.31 274 TRP A C 1
ATOM 2065 O O . TRP A 1 274 ? 17.839 -25.320 1.435 1.00 89.31 274 TRP A O 1
ATOM 2075 N N . GLY A 1 275 ? 15.857 -25.260 2.480 1.00 90.31 275 GLY A N 1
ATOM 2076 C CA . GLY A 1 275 ? 16.411 -25.120 3.830 1.00 90.31 275 GLY A CA 1
ATOM 2077 C C . GLY A 1 275 ? 16.892 -23.708 4.185 1.00 90.31 275 GLY A C 1
ATOM 2078 O O . GLY A 1 275 ? 17.325 -23.492 5.317 1.00 90.31 275 GLY A O 1
ATOM 2079 N N . MET A 1 276 ? 16.796 -22.735 3.271 1.00 92.69 276 MET A N 1
ATOM 2080 C CA . MET A 1 276 ? 17.065 -21.332 3.584 1.00 92.69 276 MET A CA 1
ATOM 2081 C C . MET A 1 276 ? 15.892 -20.689 4.325 1.00 92.69 276 MET A C 1
ATOM 2083 O O . MET A 1 276 ? 14.731 -21.063 4.156 1.00 92.69 276 MET A O 1
ATOM 2087 N N . SER A 1 277 ? 16.193 -19.672 5.136 1.00 93.19 277 SER A N 1
ATOM 2088 C CA . SER A 1 277 ? 15.142 -18.846 5.729 1.00 93.19 277 SER A CA 1
ATOM 2089 C C . SER A 1 277 ? 14.447 -18.001 4.647 1.00 93.19 277 SER A C 1
ATOM 2091 O O . SER A 1 277 ? 15.117 -17.574 3.701 1.00 93.19 277 SER A O 1
ATOM 2093 N N . PRO A 1 278 ? 13.150 -17.667 4.791 1.00 90.19 278 PRO A N 1
ATOM 2094 C CA . PRO A 1 278 ? 12.469 -16.757 3.867 1.00 90.19 278 PRO A CA 1
ATOM 2095 C C . PRO A 1 278 ? 13.194 -15.415 3.699 1.00 90.19 278 PRO A C 1
ATOM 2097 O O . PRO A 1 278 ? 13.291 -14.895 2.591 1.00 90.19 278 PRO A O 1
ATOM 2100 N N . ALA A 1 279 ? 13.778 -14.886 4.779 1.00 91.88 279 ALA A N 1
ATOM 2101 C CA . ALA A 1 279 ? 14.570 -13.659 4.735 1.00 91.88 279 ALA A CA 1
ATOM 2102 C C . ALA A 1 279 ? 15.797 -13.793 3.817 1.00 91.88 279 ALA A C 1
ATOM 2104 O O . ALA A 1 279 ? 16.084 -12.886 3.044 1.00 91.88 279 ALA A O 1
ATOM 2105 N N . SER A 1 280 ? 16.480 -14.942 3.844 1.00 94.19 280 SER A N 1
ATOM 2106 C CA . SER A 1 280 ? 17.623 -15.218 2.964 1.00 94.19 280 SER A CA 1
ATOM 2107 C C . SER A 1 280 ? 17.216 -15.276 1.491 1.00 94.19 280 SER A C 1
ATOM 2109 O O . SER A 1 280 ? 17.938 -14.755 0.644 1.00 94.19 280 SER A O 1
ATOM 2111 N N . VAL A 1 281 ? 16.053 -15.862 1.184 1.00 93.62 281 VAL A N 1
ATOM 2112 C CA . VAL A 1 281 ? 15.517 -15.901 -0.188 1.00 93.62 281 VAL A CA 1
ATOM 2113 C C . VAL A 1 281 ? 15.159 -14.494 -0.672 1.00 93.62 281 VAL A C 1
ATOM 2115 O O . VAL A 1 281 ? 15.496 -14.134 -1.796 1.00 93.62 281 VAL A O 1
ATOM 2118 N N . ILE A 1 282 ? 14.560 -13.661 0.187 1.00 93.38 282 ILE A N 1
ATOM 2119 C CA . ILE A 1 282 ? 14.274 -12.252 -0.129 1.00 93.38 282 ILE A CA 1
ATOM 2120 C C . ILE A 1 282 ? 15.570 -11.476 -0.393 1.00 93.38 282 ILE A C 1
ATOM 2122 O O . ILE A 1 282 ? 15.640 -10.744 -1.374 1.00 93.38 282 ILE A O 1
ATOM 2126 N N . SER A 1 283 ? 16.620 -11.662 0.415 1.00 95.00 283 SER A N 1
ATOM 2127 C CA . SER A 1 283 ? 17.920 -11.022 0.166 1.00 95.00 283 SER A CA 1
ATOM 2128 C C . SER A 1 283 ? 18.565 -11.481 -1.147 1.00 95.00 283 SER A C 1
ATOM 2130 O O . SER A 1 283 ? 19.187 -10.677 -1.842 1.00 95.00 283 SER A O 1
ATOM 2132 N N . ALA A 1 284 ? 18.410 -12.756 -1.518 1.00 96.06 284 ALA A N 1
ATOM 2133 C CA . ALA A 1 284 ? 18.876 -13.264 -2.807 1.00 96.06 284 ALA A CA 1
ATOM 2134 C C . ALA A 1 284 ? 18.100 -12.639 -3.980 1.00 96.06 284 ALA A C 1
ATOM 2136 O O . ALA A 1 284 ? 18.715 -12.218 -4.961 1.00 96.06 284 ALA A O 1
ATOM 2137 N N . LEU A 1 285 ? 16.776 -12.501 -3.849 1.00 96.62 285 LEU A N 1
ATOM 2138 C CA . LEU A 1 285 ? 15.940 -11.796 -4.821 1.00 96.62 285 LEU A CA 1
ATOM 2139 C C . LEU A 1 285 ? 16.333 -10.314 -4.930 1.00 96.62 285 LEU A C 1
ATOM 2141 O O . LEU A 1 285 ? 16.504 -9.811 -6.035 1.00 96.62 285 LEU A O 1
ATOM 2145 N N . ALA A 1 286 ? 16.548 -9.623 -3.809 1.00 97.19 286 ALA A N 1
ATOM 2146 C CA . ALA A 1 286 ? 16.997 -8.231 -3.793 1.00 97.19 286 ALA A CA 1
ATOM 2147 C C . ALA A 1 286 ? 18.319 -8.066 -4.554 1.00 97.19 286 ALA A C 1
ATOM 2149 O O . ALA A 1 286 ? 18.451 -7.202 -5.425 1.00 97.19 286 ALA A O 1
ATOM 2150 N N . LYS A 1 287 ? 19.284 -8.955 -4.296 1.00 97.56 287 LYS A N 1
ATOM 2151 C CA . LYS A 1 287 ? 20.542 -8.989 -5.043 1.00 97.56 287 LYS A CA 1
ATOM 2152 C C . LYS A 1 287 ? 20.309 -9.192 -6.545 1.00 97.56 287 LYS A C 1
ATOM 2154 O O . LYS A 1 287 ? 20.880 -8.447 -7.335 1.00 97.56 287 LYS A O 1
ATOM 2159 N N . HIS A 1 28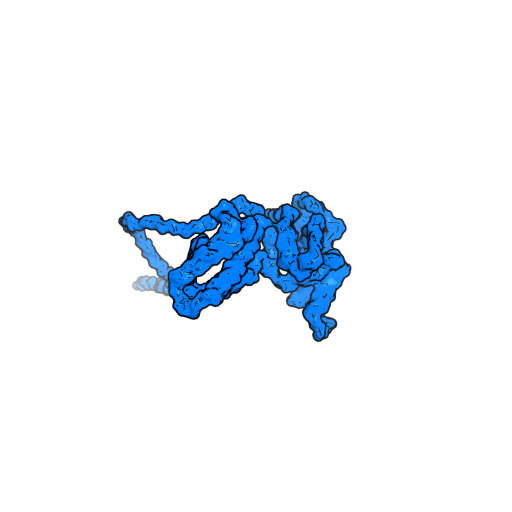8 ? 19.451 -10.133 -6.938 1.00 97.25 288 HIS A N 1
ATOM 2160 C CA . HIS A 1 288 ? 19.093 -10.368 -8.343 1.00 97.25 288 HIS A CA 1
ATOM 2161 C C . HIS A 1 288 ? 18.472 -9.133 -9.015 1.00 97.25 288 HIS A C 1
ATOM 2163 O O . HIS A 1 288 ? 18.843 -8.786 -10.138 1.00 97.25 288 HIS A O 1
ATOM 2169 N N . LEU A 1 289 ? 17.574 -8.420 -8.330 1.00 97.69 289 LEU A N 1
ATOM 2170 C CA . LEU A 1 289 ? 16.953 -7.193 -8.846 1.00 97.69 289 LEU A CA 1
ATOM 2171 C C . LEU A 1 289 ? 17.974 -6.063 -9.040 1.00 97.69 289 LEU A C 1
ATOM 2173 O O . LEU A 1 289 ? 17.933 -5.356 -10.049 1.00 97.69 289 LEU A O 1
ATOM 2177 N N . SER A 1 290 ? 18.932 -5.926 -8.121 1.00 97.50 290 SER A N 1
ATOM 2178 C CA . SER A 1 290 ? 20.023 -4.961 -8.274 1.00 97.50 290 SER A CA 1
ATOM 2179 C C . SER A 1 290 ? 20.984 -5.353 -9.401 1.00 97.50 290 SER A C 1
ATOM 2181 O O . SER A 1 290 ? 21.368 -4.498 -10.196 1.00 97.50 290 SER A O 1
ATOM 2183 N N . ASP A 1 291 ? 21.378 -6.626 -9.484 1.00 97.25 291 ASP A N 1
ATOM 2184 C CA . ASP A 1 291 ? 22.335 -7.125 -10.483 1.00 97.25 291 ASP A CA 1
ATOM 2185 C C . ASP A 1 291 ? 21.752 -7.056 -11.912 1.00 97.25 291 ASP A C 1
ATOM 2187 O O . ASP A 1 291 ? 22.470 -6.770 -12.870 1.00 97.25 291 ASP A O 1
ATOM 2191 N N . SER A 1 292 ? 20.436 -7.247 -12.061 1.00 95.69 292 SER A N 1
ATOM 2192 C CA . SER A 1 292 ? 19.715 -7.096 -13.337 1.00 95.69 292 SER A CA 1
ATOM 2193 C C . SER A 1 292 ? 19.402 -5.637 -13.712 1.00 95.69 292 SER A C 1
ATOM 2195 O O . SER A 1 292 ? 19.019 -5.360 -14.851 1.00 95.69 292 SER A O 1
ATOM 2197 N N . GLY A 1 293 ? 19.609 -4.685 -12.794 1.00 95.38 293 GLY A N 1
ATOM 2198 C CA . GLY A 1 293 ? 19.345 -3.256 -12.996 1.00 95.38 293 GLY A CA 1
ATOM 2199 C C . GLY A 1 293 ? 17.881 -2.837 -12.813 1.00 95.38 293 GLY A C 1
ATOM 2200 O O . GLY A 1 293 ? 17.551 -1.679 -13.063 1.00 95.38 293 GLY A O 1
ATOM 2201 N N . LYS A 1 294 ? 17.016 -3.750 -12.353 1.00 95.44 294 LYS A N 1
ATOM 2202 C CA . LYS A 1 294 ? 15.599 -3.488 -12.036 1.00 95.44 294 LYS A CA 1
ATOM 2203 C C . LYS A 1 294 ? 15.432 -2.569 -10.829 1.00 95.44 294 LYS A C 1
ATOM 2205 O O . LYS A 1 294 ? 14.453 -1.837 -10.713 1.00 95.44 294 LYS A O 1
ATOM 2210 N N . THR A 1 295 ? 16.419 -2.557 -9.940 1.00 96.31 295 THR A N 1
ATOM 2211 C CA . THR A 1 295 ? 16.484 -1.645 -8.797 1.00 96.31 295 THR A CA 1
ATOM 2212 C C . THR A 1 295 ? 17.866 -1.014 -8.680 1.00 96.31 295 THR A C 1
ATOM 2214 O O . THR A 1 295 ? 18.852 -1.483 -9.246 1.00 96.31 295 THR A O 1
ATOM 2217 N N . SER A 1 296 ? 17.961 0.059 -7.894 1.00 93.44 296 SER A N 1
ATOM 2218 C CA . SER A 1 296 ? 19.253 0.481 -7.350 1.00 93.44 296 SER A CA 1
ATOM 2219 C C . SER A 1 296 ? 19.641 -0.427 -6.179 1.00 93.44 296 SER A C 1
ATOM 2221 O O . SER A 1 296 ? 18.780 -1.110 -5.621 1.00 93.44 296 SER A O 1
ATOM 2223 N N . LEU A 1 297 ? 20.900 -0.373 -5.735 1.00 93.31 297 LEU A N 1
ATOM 2224 C CA . LEU A 1 297 ? 21.321 -1.084 -4.523 1.00 93.31 297 LEU A CA 1
ATOM 2225 C C . LEU A 1 297 ? 20.493 -0.662 -3.295 1.00 93.31 297 LEU A C 1
ATOM 2227 O O . LEU A 1 297 ? 20.157 -1.493 -2.460 1.00 93.31 297 LEU A O 1
ATOM 2231 N N . ALA A 1 298 ? 20.125 0.619 -3.209 1.00 91.94 298 ALA A N 1
ATOM 2232 C CA . ALA A 1 298 ? 19.363 1.166 -2.088 1.00 91.94 298 ALA A CA 1
ATOM 2233 C C . ALA A 1 298 ? 17.886 0.733 -2.079 1.00 91.94 298 ALA A C 1
ATOM 2235 O O . ALA A 1 298 ? 17.267 0.704 -1.022 1.00 91.94 298 ALA A O 1
ATOM 2236 N N . SER A 1 299 ? 17.314 0.399 -3.241 1.00 94.75 299 SER A N 1
ATOM 2237 C CA . SER A 1 299 ? 15.898 0.027 -3.385 1.00 94.75 299 SER A CA 1
ATOM 2238 C C . SER A 1 299 ? 15.669 -1.465 -3.636 1.00 94.75 299 SER A C 1
ATOM 2240 O O . SER A 1 299 ? 14.528 -1.881 -3.823 1.00 94.75 299 SER A O 1
ATOM 2242 N N . ALA A 1 300 ? 16.735 -2.266 -3.628 1.00 96.12 300 ALA A N 1
ATOM 2243 C CA . ALA A 1 300 ? 16.704 -3.698 -3.902 1.00 96.12 300 ALA A CA 1
ATOM 2244 C C . ALA A 1 300 ? 15.809 -4.477 -2.928 1.00 96.12 300 ALA A C 1
ATOM 2246 O O . ALA A 1 300 ? 14.946 -5.239 -3.362 1.00 96.12 300 ALA A O 1
ATOM 2247 N N . ASP A 1 301 ? 15.969 -4.242 -1.622 1.00 95.25 301 ASP A N 1
ATOM 2248 C CA . ASP A 1 301 ? 15.158 -4.910 -0.598 1.00 95.25 301 ASP A CA 1
ATOM 2249 C C . ASP A 1 301 ? 13.676 -4.539 -0.717 1.00 95.25 301 ASP A C 1
ATOM 2251 O O . ASP A 1 301 ? 12.810 -5.405 -0.594 1.00 95.25 301 ASP A O 1
ATOM 2255 N N . LEU A 1 302 ? 13.374 -3.266 -1.002 1.00 95.94 302 LEU A N 1
ATOM 2256 C CA . LEU A 1 302 ? 12.001 -2.819 -1.223 1.00 95.94 302 LEU A CA 1
ATOM 2257 C C . LEU A 1 302 ? 11.398 -3.510 -2.452 1.00 95.94 302 LEU A C 1
ATOM 2259 O O . LEU A 1 302 ? 10.318 -4.083 -2.348 1.00 95.94 302 LEU A O 1
ATOM 2263 N N . GLY A 1 303 ? 12.103 -3.509 -3.589 1.00 96.38 303 GLY A N 1
ATOM 2264 C CA . GLY A 1 303 ? 11.645 -4.181 -4.809 1.00 96.38 303 GLY A CA 1
ATOM 2265 C C . GLY A 1 303 ? 11.380 -5.672 -4.590 1.00 96.38 303 GLY A C 1
ATOM 2266 O O . GLY A 1 303 ? 10.343 -6.182 -5.006 1.00 96.38 303 GLY A O 1
ATOM 2267 N N . ALA A 1 304 ? 12.262 -6.356 -3.856 1.00 96.25 304 ALA A N 1
ATOM 2268 C CA . ALA A 1 304 ? 12.088 -7.768 -3.531 1.00 96.25 304 ALA A CA 1
ATOM 2269 C C . ALA A 1 304 ? 10.866 -8.021 -2.643 1.00 96.25 304 ALA A C 1
ATOM 2271 O O . ALA A 1 304 ? 10.157 -8.997 -2.856 1.00 96.25 304 ALA A O 1
ATOM 2272 N N . ARG A 1 305 ? 10.602 -7.158 -1.654 1.00 94.88 305 ARG A N 1
ATOM 2273 C CA . ARG A 1 305 ? 9.416 -7.279 -0.794 1.00 94.88 305 ARG A CA 1
ATOM 2274 C C . ARG A 1 305 ? 8.125 -6.977 -1.551 1.00 94.88 305 ARG A C 1
ATOM 2276 O O . ARG A 1 305 ? 7.140 -7.662 -1.311 1.00 94.88 305 ARG A O 1
ATOM 2283 N N . LEU A 1 306 ? 8.136 -5.997 -2.456 1.00 95.06 306 LEU A N 1
ATOM 2284 C CA . LEU A 1 306 ? 6.971 -5.651 -3.273 1.00 95.06 306 LEU A CA 1
ATOM 2285 C C . LEU A 1 306 ? 6.519 -6.838 -4.128 1.00 95.06 306 LEU A C 1
ATOM 2287 O O . LEU A 1 306 ? 5.342 -7.174 -4.096 1.00 95.06 306 LEU A O 1
ATOM 2291 N N . LEU A 1 307 ? 7.447 -7.551 -4.772 1.00 93.19 307 LEU A N 1
ATOM 2292 C CA . LEU A 1 307 ? 7.131 -8.756 -5.556 1.00 93.19 307 LEU A CA 1
ATOM 2293 C C . LEU A 1 307 ? 6.569 -9.932 -4.732 1.00 93.19 307 LEU A C 1
ATOM 2295 O O . LEU A 1 307 ? 6.171 -10.933 -5.313 1.00 93.19 307 LEU A O 1
ATOM 2299 N N . GLN A 1 308 ? 6.537 -9.832 -3.399 1.00 85.44 308 GLN A N 1
ATOM 2300 C CA . GLN A 1 308 ? 5.939 -10.837 -2.511 1.00 85.44 308 GLN A CA 1
ATOM 2301 C C . GLN A 1 308 ? 4.554 -10.424 -1.987 1.00 85.44 308 GLN A C 1
ATOM 2303 O O . GLN A 1 308 ? 3.949 -11.173 -1.221 1.00 85.44 308 GLN A O 1
ATOM 2308 N N . CYS A 1 309 ? 4.082 -9.216 -2.311 1.00 71.06 309 CYS A N 1
ATOM 2309 C CA . CYS A 1 309 ? 2.823 -8.678 -1.793 1.00 71.06 309 CYS A CA 1
ATOM 2310 C C . CYS A 1 309 ? 1.598 -9.011 -2.659 1.00 71.06 309 CYS A C 1
ATOM 2312 O O . CYS A 1 309 ? 0.486 -8.954 -2.134 1.00 71.06 309 CYS A O 1
ATOM 2314 N N . HIS A 1 310 ? 1.787 -9.344 -3.940 1.00 59.47 310 HIS A N 1
ATOM 2315 C CA . HIS A 1 310 ? 0.707 -9.591 -4.901 1.00 59.47 310 HIS A CA 1
ATOM 2316 C C . HIS A 1 310 ? 0.573 -11.076 -5.265 1.00 59.47 310 HIS A C 1
ATOM 2318 O O . HIS A 1 310 ? 1.589 -11.802 -5.226 1.00 59.47 310 HIS A O 1
#

Organism: Pseudomonas veronii (NCBI:txid76761)

Secondary structure (DSSP, 8-state):
----PPPP---PPP-PPPPPP----------PPP----------HHHHHHHHHHHHHHHHHHHHHHHHHHHHS-TT--HHHHHHHHHH-EEEPPTTSGGGGTS-SEEEHHHHHHHTTPPPP-SHHHHHHHHHHHHHHTTS-TTTTS-GGGGSSSPPPHHHHHHHHHHHHH-TT--TT-S-SSGGGHHHHHHHTT-PPPTTGGG-HHHHHHHHHSSHHHHHHHHHHHHHHTPPP-TTHHHHHHHHHHHHHH-THHHHS-BTTEETTEETT-GGGTT--HHHHHHHHHHHHHHTTSS-GGGHHHHHHHTTT-

Foldseek 3Di:
DDDDDDDDDDDDDDDDDDDDDDDDDDDDDDPDDDDDPPPPPCLQLLLVLLQQVQVLVQLLQLLVQLLVLLVVADQFHFLVSLVVSQQPGKTARRCSHPCVVPDDRIGGSVVVCVVVVHDRDRHSVSSNVSSVVSVVVSVARPCGLLQFQCPPPDHDALVLLVLLQCCQQVVPVVQPCPPDPQSLLWLVVSLCVVPPDDPVCLQPLSSVLSSSCNDVSLSVSLVSSCVRSVHDRDSCRSSSSSSSRLQCSQAVVCSPPNDPQAGNNDRLPDPVCPPPDPVVSLVVQLVVCCVVVNHPNSNSSSSSVSSVSD

pLDDT: mean 84.19, std 20.93, range [26.17, 98.0]

Radius of gyration: 27.73 Å; chains: 1; bounding box: 84×60×86 Å